Protein 1YCY (pdb70)

InterPro domains:
  IPR010920 LSM domain superfamily [SSF50182] (5-70)
  IPR047575 Sm domain [PS52002] (6-71)

Radius of gyration: 21.73 Å; Cα contacts (8 Å, |Δi|>4): 539; chains: 4; bounding box: 50×47×51 Å

Organism: Pyrococcus furiosus (strain ATCC 43587 / DSM 3638 / JCM 8422 / Vc1) (NCBI:txid186497)

CATH classification: 2.30.30.100

B-factor: mean 59.51, std 7.98, range [40.34, 98.99]

Solvent-accessible surface area: 12766 Å² total

Foldseek 3Di:
DVVVVVLVVQQQAKKDWDFCWIAHQPDDDDFWTKGAFTADPVGTDDRMIDTPVRTDDMHD/DVVVVVLVVQQQAKKDWDFCFIAHFPADDQFWTKGAQTADPVGTDDGMIDGPVRTPDMHD/DCVVVVLVVQQQAWKDWDFCFIAHFPADDQFWTKGAQTADPVGTDDGMIGGCVRTPDMGD/DVVVVVLVVQQQFKKDWDFCWIAHFPDDDPFWTKGAQTADPVGTDDRMIDTPVRTDDMGD

Sequence (240 aa):
SLLEKVLKEWKGHKVAVSVGFTGTLEDFDEEVILLKDVVDVIGNRGKQLIGLEDINWILLSLLEKVLKEWKGHKVAVSVGFTGTLEDFDEEVILLKDVVDVIGNRGKQLIGLEDINWILLSLLEKVLKEWKGHKVAVSVGFTGTLEDFDEEVILLKDVVDVIGNRGKQLIGLEDINWILLSLLEKVLKEWKGHKVAVSVGFTGTLEDFDEEVILLKDVVDVIGNRGKQLIGLEDINWILL

Structure (mmCIF, N/CA/C/O backbone):
data_1YCY
#
_entry.id   1YCY
#
_cell.length_a   82.958
_cell.length_b   82.958
_cell.length_c   189.782
_cell.angle_alpha   90.00
_cell.angle_beta   90.00
_cell.angle_gamma   120.00
#
_symmetry.space_group_name_H-M   'P 62 2 2'
#
loop_
_atom_site.group_PDB
_atom_site.id
_atom_site.type_symbol
_atom_site.label_atom_id
_atom_site.label_alt_id
_atom_site.label_comp_id
_atom_site.label_asym_id
_atom_site.label_entity_id
_atom_site.label_seq_id
_atom_site.pdbx_PDB_ins_code
_atom_site.Cartn_x
_atom_site.Cartn_y
_atom_site.Cartn_z
_atom_site.occupancy
_atom_site.B_iso_or_equiv
_atom_site.auth_seq_id
_atom_site.auth_comp_id
_atom_site.auth_asym_id
_atom_site.auth_atom_id
_atom_site.pdbx_PDB_model_num
ATOM 1 N N . SER A 1 5 ? 56.121 -1.841 126.351 1.00 44.74 5 SER A N 1
ATOM 2 C CA . SER A 1 5 ? 56.008 -0.405 126.733 1.00 44.63 5 SER A CA 1
ATOM 3 C C . SER A 1 5 ? 54.538 -0.010 126.882 1.00 47.61 5 SER A C 1
ATOM 4 O O . SER A 1 5 ? 53.727 -0.159 125.935 1.00 49.69 5 SER A O 1
ATOM 6 N N . LEU A 1 6 ? 54.191 0.507 128.061 1.00 46.09 6 LEU A N 1
ATOM 7 C CA . LEU A 1 6 ? 52.949 1.232 128.187 1.00 45.67 6 LEU A CA 1
ATOM 8 C C . LEU A 1 6 ? 52.739 2.077 126.894 1.00 48.06 6 LEU A C 1
ATOM 9 O O . LEU A 1 6 ? 51.589 2.196 126.402 1.00 50.85 6 LEU A O 1
ATOM 12 N N . LEU A 1 7 ? 53.830 2.624 126.323 1.00 47.07 7 LEU A N 1
ATOM 13 C CA . LEU A 1 7 ? 53.707 3.481 125.112 1.00 47.41 7 LEU A CA 1
ATOM 14 C C . LEU A 1 7 ? 53.264 2.681 123.870 1.00 51.51 7 LEU A C 1
ATOM 15 O O . LEU A 1 7 ? 52.279 3.063 123.214 1.00 52.61 7 LEU A O 1
ATOM 20 N N . GLU A 1 8 ? 53.975 1.589 123.550 1.00 54.72 8 GLU A N 1
ATOM 21 C CA . GLU A 1 8 ? 53.554 0.701 122.443 1.00 57.10 8 GLU A CA 1
ATOM 22 C C . GLU A 1 8 ? 52.094 0.251 122.652 1.00 57.11 8 GLU A C 1
ATOM 23 O O . GLU A 1 8 ? 51.233 0.566 121.833 1.00 57.26 8 GLU A O 1
ATOM 25 N N . LYS A 1 9 ? 51.821 -0.415 123.775 1.00 57.62 9 LYS A N 1
ATOM 26 C CA . LYS A 1 9 ? 50.462 -0.913 124.089 1.00 59.75 9 LYS A CA 1
ATOM 27 C C . LYS A 1 9 ? 49.371 0.124 123.858 1.00 59.96 9 LYS A C 1
ATOM 28 O O . LYS A 1 9 ? 48.422 -0.126 123.133 1.00 64.01 9 LYS A O 1
ATOM 31 N N . VAL A 1 10 ? 49.509 1.291 124.458 1.00 58.81 10 VAL A N 1
ATOM 32 C CA . VAL A 1 10 ? 48.471 2.302 124.354 1.00 57.68 10 VAL A CA 1
ATOM 33 C C . VAL A 1 10 ? 48.391 2.854 122.944 1.00 58.32 10 VAL A C 1
ATOM 34 O O . VAL A 1 10 ? 47.331 3.304 122.506 1.00 59.32 10 VAL A O 1
ATOM 38 N N . LEU A 1 11 ? 49.502 2.853 122.225 1.00 58.87 11 LEU A N 1
ATOM 39 C CA . LEU A 1 11 ? 49.475 3.426 120.883 1.00 59.97 11 LEU A CA 1
ATOM 40 C C . LEU A 1 11 ? 48.790 2.469 119.915 1.00 59.22 11 LEU A C 1
ATOM 41 O O . LEU A 1 11 ? 47.954 2.891 119.100 1.00 57.22 11 LEU A O 1
ATOM 46 N N . LYS A 1 12 ? 49.122 1.185 120.039 1.00 59.29 12 LYS A N 1
ATOM 47 C CA . LYS A 1 12 ? 48.363 0.126 119.394 1.00 59.43 12 LYS A CA 1
ATOM 48 C C . LYS A 1 12 ? 46.874 0.393 119.624 1.00 61.93 12 LYS A C 1
ATOM 49 O O . LYS A 1 12 ? 46.106 0.460 118.677 1.00 65.74 12 LYS A O 1
ATOM 52 N N . GLU A 1 13 ? 46.485 0.605 120.876 1.00 62.77 13 GLU A N 1
ATOM 53 C CA . GLU A 1 13 ? 45.089 0.874 121.224 1.00 64.19 13 GLU A CA 1
ATOM 54 C C . GLU A 1 13 ? 44.488 2.100 120.550 1.00 63.83 13 GLU A C 1
ATOM 55 O O . GLU A 1 13 ? 43.294 2.128 120.296 1.00 63.78 13 GLU A O 1
ATOM 61 N N . TRP A 1 14 ? 45.294 3.132 120.302 1.00 66.50 14 TRP A N 1
ATOM 62 C CA . TRP A 1 14 ? 44.760 4.432 119.816 1.00 67.85 14 TRP A CA 1
ATOM 63 C C . TRP A 1 14 ? 44.815 4.566 118.305 1.00 65.72 14 TRP A C 1
ATOM 64 O O . TRP A 1 14 ? 44.264 5.531 117.755 1.00 63.37 14 TRP A O 1
ATOM 75 N N . LYS A 1 15 ? 45.505 3.626 117.643 1.00 64.49 15 LYS A N 1
ATOM 76 C CA . LYS A 1 15 ? 45.584 3.604 116.176 1.00 63.40 15 LYS A CA 1
ATOM 77 C C . LYS A 1 15 ? 44.180 3.506 115.594 1.00 59.14 15 LYS A C 1
ATOM 78 O O . LYS A 1 15 ? 43.383 2.649 115.982 1.00 57.93 15 LYS A O 1
ATOM 84 N N . GLY A 1 16 ? 43.878 4.410 114.684 1.00 55.63 16 GLY A N 1
ATOM 85 C CA . GLY A 1 16 ? 42.553 4.518 114.143 1.00 54.96 16 GLY A CA 1
ATOM 86 C C . GLY A 1 16 ? 41.895 5.788 114.600 1.00 56.17 16 GLY A C 1
ATOM 87 O O . GLY A 1 16 ? 41.120 6.393 113.850 1.00 56.74 16 GLY A O 1
ATOM 88 N N . HIS A 1 17 ? 42.210 6.217 115.821 1.00 56.56 17 HIS A N 1
ATOM 89 C CA . HIS A 1 17 ? 41.432 7.257 116.468 1.00 55.77 17 HIS A CA 1
ATOM 90 C C . HIS A 1 17 ? 42.062 8.616 116.375 1.00 54.07 17 HIS A C 1
ATOM 91 O O . HIS A 1 17 ? 43.286 8.759 116.285 1.00 53.31 17 HIS A O 1
ATOM 98 N N . LYS A 1 18 ? 41.182 9.614 116.379 1.00 53.56 18 LYS A N 1
ATOM 99 C CA . LYS A 1 18 ? 41.554 11.006 116.490 1.00 54.12 18 LYS A CA 1
ATOM 100 C C . LYS A 1 18 ? 42.382 11.205 117.777 1.00 55.01 18 LYS A C 1
ATOM 101 O O . LYS A 1 18 ? 42.118 10.571 118.810 1.00 56.82 18 LYS A O 1
ATOM 107 N N . VAL A 1 19 ? 43.409 12.048 117.696 1.00 53.65 19 VAL A N 1
ATOM 108 C CA . VAL A 1 19 ? 44.242 12.386 118.844 1.00 50.70 19 VAL A CA 1
ATOM 109 C C . VAL A 1 19 ? 44.738 13.799 118.683 1.00 49.95 19 VAL A C 1
ATOM 110 O O . VAL A 1 19 ? 44.906 14.262 117.556 1.00 49.25 19 VAL A O 1
ATOM 114 N N . ALA A 1 20 ? 44.950 14.488 119.811 1.00 51.15 20 ALA A N 1
ATOM 115 C CA . ALA A 1 20 ? 45.679 15.778 119.826 1.00 48.82 20 ALA A CA 1
ATOM 116 C C . ALA A 1 20 ? 47.133 15.522 120.210 1.00 47.79 20 ALA A C 1
ATOM 117 O O . ALA A 1 20 ? 47.430 14.619 121.003 1.00 42.51 20 ALA A O 1
ATOM 119 N N . VAL A 1 21 ? 48.038 16.292 119.603 1.00 50.36 21 VAL A N 1
ATOM 120 C CA . VAL A 1 21 ? 49.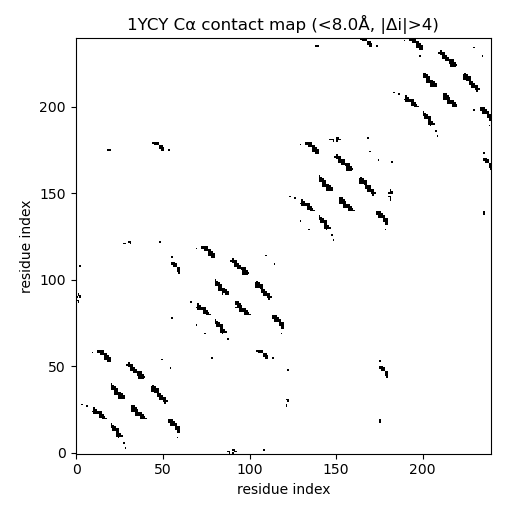464 16.234 119.948 1.00 51.56 21 VAL A CA 1
ATOM 121 C C . VAL A 1 21 ? 49.985 17.639 120.156 1.00 52.34 21 VAL A C 1
ATOM 122 O O . VAL A 1 21 ? 49.710 18.537 119.348 1.00 51.14 21 VAL A O 1
ATOM 126 N N . SER A 1 22 ? 50.729 17.811 121.249 1.00 54.04 22 SER A N 1
ATOM 127 C CA . SER A 1 22 ? 51.504 19.019 121.528 1.00 56.36 22 SER A CA 1
ATOM 128 C C . SER A 1 22 ? 52.985 18.707 121.239 1.00 58.13 22 SER A C 1
ATOM 129 O O . SER A 1 22 ? 53.551 17.762 121.816 1.00 55.36 22 SER A O 1
ATOM 132 N N . VAL A 1 23 ? 53.584 19.487 120.325 1.00 60.39 23 VAL A N 1
ATOM 133 C CA . VAL A 1 23 ? 55.023 19.398 119.972 1.00 61.69 23 VAL A CA 1
ATOM 134 C C . VAL A 1 23 ? 55.697 20.720 120.340 1.00 63.70 23 VAL A C 1
ATOM 135 O O . VAL A 1 23 ? 55.203 21.782 119.950 1.00 66.14 23 VAL A O 1
ATOM 137 N N . GLY A 1 24 ? 56.804 20.680 121.089 1.00 63.82 24 GLY A N 1
ATOM 138 C CA . GLY A 1 24 ? 57.364 21.906 121.665 1.00 62.06 24 GLY A CA 1
ATOM 139 C C . GLY A 1 24 ? 56.455 22.497 122.742 1.00 62.80 24 GLY A C 1
ATOM 140 O O . GLY A 1 24 ? 55.411 23.118 122.456 1.00 62.87 24 GLY A O 1
ATOM 141 N N . PHE A 1 29 ? 47.608 21.316 116.892 1.00 58.83 29 PHE A N 1
ATOM 142 C CA . PHE A 1 29 ? 47.311 20.262 115.879 1.00 62.18 29 PHE A CA 1
ATOM 143 C C . PHE A 1 29 ? 46.657 19.002 116.406 1.00 60.03 29 PHE A C 1
ATOM 144 O O . PHE A 1 29 ? 47.055 18.460 117.431 1.00 60.71 29 PHE A O 1
ATOM 152 N N . THR A 1 30 ? 45.698 18.503 115.637 1.00 60.20 30 THR A N 1
ATOM 153 C CA . THR A 1 30 ? 45.031 17.236 115.926 1.00 59.86 30 THR A CA 1
ATOM 154 C C . THR A 1 30 ? 44.802 16.464 114.624 1.00 56.27 30 THR A C 1
ATOM 155 O O . THR A 1 30 ? 44.712 17.070 113.557 1.00 55.46 30 THR A O 1
ATOM 159 N N . GLY A 1 31 ? 44.715 15.139 114.721 1.00 53.93 31 GLY A N 1
ATOM 160 C CA . GLY A 1 31 ? 44.384 14.274 113.567 1.00 52.18 31 GLY A CA 1
ATOM 161 C C . GLY A 1 31 ? 44.420 12.783 113.896 1.00 50.30 31 GLY A C 1
ATOM 162 O O . GLY A 1 31 ? 44.727 12.393 115.005 1.00 51.11 31 GLY A O 1
ATOM 163 N N . THR A 1 32 ? 44.130 11.940 112.926 1.00 48.90 32 THR A N 1
ATOM 164 C CA . THR A 1 32 ? 43.980 10.513 113.199 1.00 49.00 32 THR A CA 1
ATOM 165 C C . THR A 1 32 ? 45.326 9.817 113.343 1.00 48.42 32 THR A C 1
ATOM 166 O O . THR A 1 32 ? 46.165 9.921 112.461 1.00 47.86 32 THR A O 1
ATOM 170 N N . LEU A 1 33 ? 45.534 9.082 114.430 1.00 48.42 33 LEU A N 1
ATOM 171 C CA . LEU A 1 33 ? 46.781 8.325 114.552 1.00 50.09 33 LEU A CA 1
ATOM 172 C C . LEU A 1 33 ? 46.819 7.198 113.509 1.00 54.19 33 LEU A C 1
ATOM 173 O O . LEU A 1 33 ? 46.436 6.051 113.784 1.00 55.55 33 LEU A O 1
ATOM 178 N N . GLU A 1 34 ? 47.303 7.525 112.316 1.00 58.52 34 GLU A N 1
ATOM 179 C CA . GLU A 1 34 ? 47.465 6.517 111.257 1.00 60.45 34 GLU A CA 1
ATOM 180 C C . GLU A 1 34 ? 48.462 5.421 111.617 1.00 59.99 34 GLU A C 1
ATOM 181 O O . GLU A 1 34 ? 48.131 4.245 111.509 1.00 62.33 34 GLU A O 1
ATOM 187 N N . ASP A 1 35 ? 49.677 5.790 112.018 1.00 60.68 35 ASP A N 1
ATOM 188 C CA . ASP A 1 35 ? 50.649 4.783 112.459 1.00 62.05 35 ASP A CA 1
ATOM 189 C C . ASP A 1 35 ? 51.776 5.370 113.292 1.00 60.98 35 ASP A C 1
ATOM 190 O O . ASP A 1 35 ? 51.848 6.591 113.466 1.00 60.08 35 ASP A O 1
ATOM 195 N N . PHE A 1 36 ? 52.650 4.504 113.804 1.00 59.50 36 PHE A N 1
ATOM 196 C CA . PHE A 1 36 ? 53.712 4.936 114.693 1.00 62.14 36 PHE A CA 1
ATOM 197 C C . PHE A 1 36 ? 54.809 3.887 114.910 1.00 64.73 36 PHE A C 1
ATOM 198 O O . PHE A 1 36 ? 54.632 2.707 114.596 1.00 63.81 36 PHE A O 1
ATOM 206 N N . ASP A 1 37 ? 55.918 4.319 115.515 1.00 67.40 37 ASP A N 1
ATOM 207 C CA . ASP A 1 37 ? 56.946 3.392 116.029 1.00 68.94 37 ASP A CA 1
ATOM 208 C C . ASP A 1 37 ? 57.803 4.032 117.139 1.00 68.96 37 ASP A C 1
ATOM 209 O O . ASP A 1 37 ? 57.390 5.019 117.772 1.00 68.52 37 ASP A O 1
ATOM 214 N N . GLU A 1 38 ? 58.986 3.460 117.376 1.00 68.07 38 GLU A N 1
ATOM 215 C CA . GLU A 1 38 ? 59.864 3.902 118.457 1.00 66.77 38 GLU A CA 1
ATOM 216 C C . GLU A 1 38 ? 60.361 5.340 118.290 1.00 65.47 38 GLU A C 1
ATOM 217 O O . GLU A 1 38 ? 60.589 6.043 119.276 1.00 66.10 38 GLU A O 1
ATOM 219 N N . GLU A 1 39 ? 60.522 5.774 117.045 1.00 63.96 39 GLU A N 1
ATOM 220 C CA . GLU A 1 39 ? 61.053 7.104 116.754 1.00 62.31 39 GLU A CA 1
ATOM 221 C C . GLU A 1 39 ? 59.960 8.127 116.426 1.00 61.48 39 GLU A C 1
ATOM 222 O O . GLU A 1 39 ? 60.048 9.269 116.881 1.00 62.50 39 GLU A O 1
ATOM 224 N N . VAL A 1 40 ? 58.939 7.736 115.645 1.00 59.45 40 VAL A N 1
ATOM 225 C CA . VAL A 1 40 ? 57.951 8.710 115.130 1.00 57.56 40 VAL A CA 1
ATOM 226 C C . VAL A 1 40 ? 56.486 8.286 115.185 1.00 54.48 40 VAL A C 1
ATOM 227 O O . VAL A 1 40 ? 56.169 7.122 115.467 1.00 51.12 40 VAL A O 1
ATOM 231 N N . ILE A 1 41 ? 55.603 9.264 114.917 1.00 51.89 41 ILE A N 1
ATOM 232 C CA . ILE A 1 41 ? 54.193 8.988 114.659 1.00 51.87 41 ILE A CA 1
ATOM 233 C C . ILE A 1 41 ? 53.658 9.676 113.413 1.00 52.65 41 ILE A C 1
ATOM 234 O O . ILE A 1 41 ? 53.981 10.838 113.109 1.00 51.29 41 ILE A O 1
ATOM 239 N N . LEU A 1 42 ? 52.812 8.932 112.708 1.00 52.61 42 LEU A N 1
ATOM 240 C CA . LEU A 1 42 ? 52.248 9.373 111.469 1.00 51.89 42 LEU A CA 1
ATOM 241 C C . LEU A 1 42 ? 50.820 9.735 111.736 1.00 50.78 42 LEU A C 1
ATOM 242 O O . LEU A 1 42 ? 50.058 8.911 112.209 1.00 52.04 42 LEU A O 1
ATOM 247 N N . LEU A 1 43 ? 50.474 10.979 111.455 1.00 50.86 43 LEU A N 1
ATOM 248 C CA . LEU A 1 43 ? 49.098 11.433 111.513 1.00 52.51 43 LEU A CA 1
ATOM 249 C C . LEU A 1 43 ? 48.521 11.567 110.112 1.00 54.32 43 LEU A C 1
ATOM 250 O O . LEU A 1 43 ? 49.229 11.912 109.164 1.00 53.88 43 LEU A O 1
ATOM 255 N N . LYS A 1 44 ? 47.217 11.307 110.020 1.00 56.96 44 LYS A N 1
ATOM 256 C CA . LYS A 1 44 ? 46.440 11.358 108.791 1.00 57.00 44 LYS A CA 1
ATOM 257 C C . LYS A 1 44 ? 45.344 12.403 108.997 1.00 57.58 44 LYS A C 1
ATOM 258 O O . LYS A 1 44 ? 44.820 12.539 110.090 1.00 58.16 44 LYS A O 1
ATOM 262 N N . ASP A 1 45 ? 45.029 13.157 107.951 1.00 60.96 45 ASP A N 1
ATOM 263 C CA . ASP A 1 45 ? 43.915 14.115 107.953 1.00 63.72 45 ASP A CA 1
ATOM 264 C C . ASP A 1 45 ? 44.024 15.074 109.112 1.00 62.89 45 ASP A C 1
ATOM 265 O O . ASP A 1 45 ? 43.310 14.946 110.101 1.00 64.86 45 ASP A O 1
ATOM 270 N N . VAL A 1 46 ? 44.924 16.043 108.969 1.00 62.07 46 VAL A N 1
ATOM 271 C CA . VAL A 1 46 ? 45.325 16.917 110.067 1.00 60.33 46 VAL A CA 1
ATOM 272 C C . VAL A 1 46 ? 44.579 18.263 110.054 1.00 61.31 46 VAL A C 1
ATOM 273 O O . VAL A 1 46 ? 44.506 18.948 109.009 1.00 60.83 46 VAL A O 1
ATOM 277 N N . VAL A 1 47 ? 44.037 18.629 111.227 1.00 61.99 47 VAL A N 1
ATOM 278 C CA . VAL A 1 47 ? 43.232 19.846 111.392 1.00 61.82 47 VAL A CA 1
ATOM 279 C C . VAL A 1 47 ? 43.815 20.800 112.434 1.00 61.74 47 VAL A C 1
ATOM 280 O O . VAL A 1 47 ? 44.554 20.421 113.345 1.00 58.46 47 VAL A O 1
ATOM 282 N N . ASP A 1 48 ? 43.435 22.050 112.276 1.00 63.16 48 ASP A N 1
ATOM 283 C CA . ASP A 1 48 ? 43.884 23.136 113.104 1.00 65.32 48 ASP A CA 1
ATOM 284 C C . ASP A 1 48 ? 42.596 23.897 113.460 1.00 66.11 48 ASP A C 1
ATOM 285 O O . ASP A 1 48 ? 41.577 23.725 112.785 1.00 66.63 48 ASP A O 1
ATOM 290 N N . VAL A 1 49 ? 42.624 24.723 114.507 1.00 67.24 49 VAL A N 1
ATOM 291 C CA . VAL A 1 49 ? 41.426 25.482 114.937 1.00 68.74 49 VAL A CA 1
ATOM 292 C C . VAL A 1 49 ? 40.776 26.277 113.794 1.00 68.91 49 VAL A C 1
ATOM 293 O O . VAL A 1 49 ? 39.602 26.655 113.887 1.00 70.19 49 VAL A O 1
ATOM 295 N N . ILE A 1 50 ? 41.545 26.539 112.734 1.00 67.12 50 ILE A N 1
ATOM 296 C CA . ILE A 1 50 ? 41.058 27.277 111.569 1.00 65.58 50 ILE A CA 1
ATOM 297 C C . ILE A 1 50 ? 40.656 26.348 110.407 1.00 64.04 50 ILE A C 1
ATOM 298 O O . ILE A 1 50 ? 39.799 26.707 109.607 1.00 64.04 50 ILE A O 1
ATOM 303 N N . GLY A 1 51 ? 41.260 25.169 110.305 1.00 62.05 51 GLY A N 1
ATOM 304 C CA . GLY A 1 51 ? 40.813 24.209 109.313 1.00 62.54 51 GLY A CA 1
ATOM 305 C C . GLY A 1 51 ? 41.800 23.109 108.999 1.00 64.33 51 GLY A C 1
ATOM 306 O O . GLY A 1 51 ? 42.604 22.709 109.857 1.00 65.46 51 GLY A O 1
ATOM 307 N N . ASN A 1 52 ? 41.733 22.606 107.764 1.00 65.38 52 ASN A N 1
ATOM 308 C CA . ASN A 1 52 ? 42.682 21.596 107.311 1.00 65.67 52 ASN A CA 1
ATOM 309 C C . ASN A 1 52 ? 44.086 22.131 107.366 1.00 64.89 52 ASN A C 1
ATOM 310 O O . ASN A 1 52 ? 44.330 23.360 107.297 1.00 61.97 52 ASN A O 1
ATOM 315 N N . ARG A 1 53 ? 45.006 21.189 107.485 1.00 64.37 53 ARG A N 1
ATOM 316 C CA . ARG A 1 53 ? 46.410 21.501 107.408 1.00 63.75 53 ARG A CA 1
ATOM 317 C C . ARG A 1 53 ? 47.205 20.543 106.525 1.00 63.59 53 ARG A C 1
ATOM 318 O O . ARG A 1 53 ? 48.156 20.978 105.896 1.00 67.55 53 ARG A O 1
ATOM 326 N N . GLY A 1 54 ? 46.842 19.265 106.448 1.00 61.72 54 GLY A N 1
ATOM 327 C CA . GLY A 1 54 ? 47.588 18.368 105.571 1.00 60.84 54 GLY A CA 1
ATOM 328 C C . GLY A 1 54 ? 47.118 16.937 105.464 1.00 60.30 54 GLY A C 1
ATOM 329 O O . GLY A 1 54 ? 46.655 16.330 106.433 1.00 57.17 54 GLY A O 1
ATOM 330 N N . LYS A 1 55 ? 47.269 16.384 104.268 1.00 61.18 55 LYS A N 1
ATOM 331 C CA . LYS A 1 55 ? 46.980 14.974 104.052 1.00 62.10 55 LYS A CA 1
ATOM 332 C C . LYS A 1 55 ? 47.648 14.126 105.150 1.00 61.85 55 LYS A C 1
ATOM 333 O O . LYS A 1 55 ? 47.042 13.196 105.650 1.00 62.23 55 LYS A O 1
ATOM 336 N N . GLN A 1 56 ? 48.879 14.460 105.536 1.00 62.53 56 GLN A N 1
ATOM 337 C CA . GLN A 1 56 ? 49.602 13.666 106.538 1.00 63.71 56 GLN A CA 1
ATOM 338 C C . GLN A 1 56 ? 50.621 14.488 107.337 1.00 64.88 56 GLN A C 1
ATOM 339 O O . GLN A 1 56 ? 50.831 15.668 107.065 1.00 62.60 56 GLN A O 1
ATOM 353 N N . LEU A 1 58 ? 54.392 13.789 109.899 1.00 60.11 58 LEU A N 1
ATOM 354 C CA . LEU A 1 58 ? 55.341 12.993 110.638 1.00 57.96 58 LEU A CA 1
ATOM 355 C C . LEU A 1 58 ? 55.819 13.784 111.824 1.00 55.81 58 LEU A C 1
ATOM 356 O O . LEU A 1 58 ? 56.002 15.002 111.730 1.00 55.79 58 LEU A O 1
ATOM 361 N N . ILE A 1 59 ? 56.027 13.090 112.938 1.00 53.59 59 ILE A N 1
ATOM 362 C CA . ILE A 1 59 ? 56.442 13.737 114.177 1.00 53.15 59 ILE A CA 1
ATOM 363 C C . ILE A 1 59 ? 57.286 12.808 114.999 1.00 52.92 59 ILE A C 1
ATOM 364 O O . ILE A 1 59 ? 56.945 11.646 115.171 1.00 52.67 59 ILE A O 1
ATOM 369 N N . GLY A 1 60 ? 58.388 13.325 115.517 1.00 54.41 60 GLY A N 1
ATOM 370 C CA . GLY A 1 60 ? 59.327 12.507 116.282 1.00 55.13 60 GLY A CA 1
ATOM 371 C C . GLY A 1 60 ? 58.889 12.467 117.721 1.00 55.80 60 GLY A C 1
ATOM 372 O O . GLY A 1 60 ? 58.423 13.459 118.265 1.00 55.30 60 GLY A O 1
ATOM 373 N N . LEU A 1 61 ? 59.024 11.318 118.346 1.00 57.35 61 LEU A N 1
ATOM 374 C CA . LEU A 1 61 ? 58.597 11.187 119.716 1.00 59.82 61 LEU A CA 1
ATOM 375 C C . LEU A 1 61 ? 59.376 12.125 120.653 1.00 60.56 61 LEU A C 1
ATOM 376 O O . LEU A 1 61 ? 58.783 12.705 121.563 1.00 61.34 61 LEU A O 1
ATOM 381 N N . GLU A 1 62 ? 60.677 12.307 120.382 1.00 61.36 62 GLU A N 1
ATOM 382 C CA . GLU A 1 62 ? 61.562 13.208 121.152 1.00 59.07 62 GLU A CA 1
ATOM 383 C C . GLU A 1 62 ? 60.944 14.556 121.464 1.00 57.95 62 GLU A C 1
ATOM 384 O O . GLU A 1 62 ? 61.043 15.024 122.584 1.00 62.77 62 GLU A O 1
ATOM 386 N N . ASP A 1 63 ? 60.296 15.185 120.498 1.00 56.64 63 ASP A N 1
ATOM 387 C CA . ASP A 1 63 ? 59.821 16.562 120.696 1.00 56.52 63 ASP A CA 1
ATOM 388 C C . ASP A 1 63 ? 58.327 16.662 120.944 1.00 56.22 63 ASP A C 1
ATOM 389 O O . ASP A 1 63 ? 57.719 17.723 120.715 1.00 57.08 63 ASP A O 1
ATOM 391 N N . ILE A 1 64 ? 57.728 15.571 121.410 1.00 56.76 64 ILE A N 1
ATOM 392 C CA . ILE A 1 64 ? 56.312 15.579 121.780 1.00 56.62 64 ILE A CA 1
ATOM 393 C C . ILE A 1 64 ? 56.196 15.709 123.292 1.00 55.33 64 ILE A C 1
ATOM 394 O O . ILE A 1 64 ? 56.867 14.996 124.057 1.00 53.16 64 ILE A O 1
ATOM 399 N N . ASN A 1 65 ? 55.329 16.626 123.701 1.00 55.64 65 ASN A N 1
ATOM 400 C CA . ASN A 1 65 ? 55.006 16.856 125.102 1.00 56.21 65 ASN A CA 1
ATOM 401 C C . ASN A 1 65 ? 54.035 15.813 125.612 1.00 55.91 65 ASN A C 1
ATOM 402 O O . ASN A 1 65 ? 54.345 15.041 126.532 1.00 55.27 65 ASN A O 1
ATOM 407 N N . TRP A 1 66 ? 52.867 15.780 124.982 1.00 54.67 66 TRP A N 1
ATOM 408 C CA . TRP A 1 66 ? 51.858 14.795 125.302 1.00 52.27 66 TRP A CA 1
ATOM 409 C C . TRP A 1 66 ? 50.995 14.503 124.120 1.00 54.27 66 TRP A C 1
ATOM 410 O O . TRP A 1 66 ? 50.750 15.385 123.282 1.00 52.97 66 TRP A O 1
ATOM 421 N N . ILE A 1 67 ? 50.511 13.262 124.073 1.00 57.58 67 ILE A N 1
ATOM 422 C CA . ILE A 1 67 ? 49.526 12.859 123.090 1.00 58.73 67 ILE A CA 1
ATOM 423 C C . ILE A 1 67 ? 48.273 12.530 123.830 1.00 61.78 67 ILE A C 1
ATOM 424 O O . ILE A 1 67 ? 48.312 11.864 124.850 1.00 62.53 67 ILE A O 1
ATOM 437 N N . LEU A 1 69 ? 44.029 11.387 123.530 1.00 65.92 69 LEU A N 1
ATOM 438 C CA . LEU A 1 69 ? 42.975 10.734 122.755 1.00 62.40 69 LEU A CA 1
ATOM 439 C C . LEU A 1 69 ? 41.657 11.377 123.036 1.00 59.80 69 LEU A C 1
ATOM 440 O O . LEU A 1 69 ? 41.283 11.543 124.175 1.00 61.95 69 LEU A O 1
ATOM 445 N N . LEU A 1 70 ? 40.939 11.712 121.989 1.00 58.57 70 LEU A N 1
ATOM 446 C CA . LEU A 1 70 ? 39.688 12.414 122.125 1.00 58.71 70 LEU A CA 1
ATOM 447 C C . LEU A 1 70 ? 38.507 11.439 121.934 1.00 59.97 70 LEU A C 1
ATOM 448 O O . LEU A 1 70 ? 37.567 11.699 121.173 1.00 59.75 70 LEU A O 1
ATOM 453 N N . SER B 1 5 ? 62.346 1.749 143.554 1.00 44.51 5 SER B N 1
ATOM 454 C CA . SER B 1 5 ? 62.193 3.210 143.295 1.00 44.85 5 SER B CA 1
ATOM 455 C C . SER B 1 5 ? 61.067 3.702 144.187 1.00 47.72 5 SER B C 1
ATOM 456 O O . SER B 1 5 ? 59.972 3.089 144.216 1.00 50.63 5 SER B O 1
ATOM 458 N N . LEU B 1 6 ? 61.333 4.788 144.924 1.00 46.69 6 LEU B N 1
ATOM 459 C CA . LEU B 1 6 ? 60.263 5.524 145.620 1.00 46.18 6 LEU B CA 1
ATOM 460 C C . LEU B 1 6 ? 59.203 5.900 144.570 1.00 47.26 6 LEU B C 1
ATOM 461 O O . LEU B 1 6 ? 57.983 5.787 144.810 1.00 51.09 6 LEU B O 1
ATOM 464 N N . LEU B 1 7 ? 59.685 6.294 143.391 1.00 46.57 7 LEU B N 1
ATOM 465 C CA . LEU B 1 7 ? 58.822 6.618 142.246 1.00 46.58 7 LEU B CA 1
ATOM 466 C C . LEU B 1 7 ? 57.843 5.511 141.891 1.00 50.45 7 LEU B C 1
ATOM 467 O O . LEU B 1 7 ? 56.644 5.774 141.737 1.00 50.39 7 LEU B O 1
ATOM 472 N N . GLU B 1 8 ? 58.359 4.289 141.712 1.00 54.39 8 GLU B N 1
ATOM 473 C CA . GLU B 1 8 ? 57.483 3.136 141.426 1.00 56.91 8 GLU B CA 1
ATOM 474 C C . GLU B 1 8 ? 56.459 2.973 142.573 1.00 58.87 8 GLU B C 1
ATOM 475 O O . GLU B 1 8 ? 55.226 3.051 142.340 1.00 57.47 8 GLU B O 1
ATOM 477 N N . LYS B 1 9 ? 56.991 2.814 143.799 1.00 59.47 9 LYS B N 1
ATOM 478 C CA . LYS B 1 9 ? 56.186 2.634 145.030 1.00 59.78 9 LYS B CA 1
ATOM 479 C C . LYS B 1 9 ? 55.038 3.629 145.125 1.00 60.33 9 LYS B C 1
ATOM 480 O O . LYS B 1 9 ? 53.885 3.250 145.363 1.00 62.98 9 LYS B O 1
ATOM 483 N N . VAL B 1 10 ? 55.352 4.902 144.929 1.00 58.67 10 VAL B N 1
ATOM 484 C CA . VAL B 1 10 ? 54.376 5.958 145.151 1.00 57.57 10 VAL B CA 1
ATOM 485 C C . VAL B 1 10 ? 53.320 5.961 144.051 1.00 58.12 10 VAL B C 1
ATOM 486 O O . VAL B 1 10 ? 52.125 6.101 144.306 1.00 58.03 10 VAL B O 1
ATOM 490 N N . LEU B 1 11 ? 53.769 5.810 142.817 1.00 58.89 11 LEU B N 1
ATOM 491 C CA . LEU B 1 11 ? 52.862 5.845 141.688 1.00 59.56 11 LEU B CA 1
ATOM 492 C C . LEU B 1 11 ? 51.881 4.680 141.772 1.00 59.81 11 LEU B C 1
ATOM 493 O O . LEU B 1 11 ? 50.682 4.858 141.526 1.00 58.03 11 LEU B O 1
ATOM 498 N N . LYS B 1 12 ? 52.379 3.501 142.161 1.00 60.33 12 LYS B N 1
ATOM 499 C CA . LYS B 1 12 ? 51.492 2.370 142.491 1.00 60.17 12 LYS B CA 1
ATOM 500 C C . LYS B 1 12 ? 50.366 2.842 143.420 1.00 61.51 12 LYS B C 1
ATOM 501 O O . LYS B 1 12 ? 49.196 2.654 143.117 1.00 63.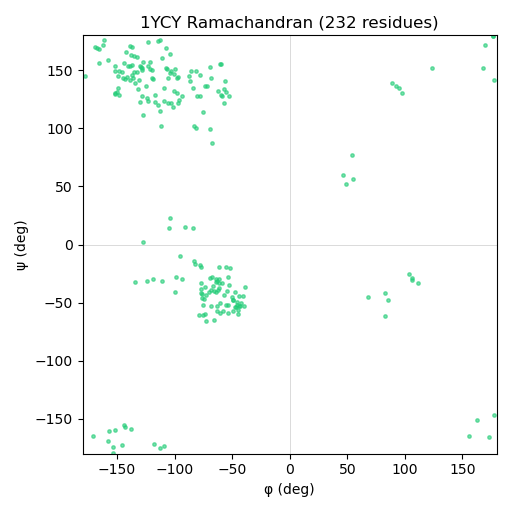81 12 LYS B O 1
ATOM 504 N N . GLU B 1 13 ? 50.730 3.478 144.533 1.00 62.53 13 GLU B N 1
ATOM 505 C CA . GLU B 1 13 ? 49.744 3.923 145.526 1.00 64.28 13 GLU B CA 1
ATOM 506 C C . GLU B 1 13 ? 48.809 4.959 144.960 1.00 63.62 13 GLU B C 1
ATOM 507 O O . GLU B 1 13 ? 47.656 5.053 145.377 1.00 63.04 13 GLU B O 1
ATOM 513 N N . TRP B 1 14 ? 49.325 5.764 144.038 1.00 65.49 14 TRP B N 1
ATOM 514 C CA . TRP B 1 14 ? 48.555 6.868 143.450 1.00 67.68 14 TRP B CA 1
ATOM 515 C C . TRP B 1 14 ? 47.632 6.409 142.320 1.00 66.18 14 TRP B C 1
ATOM 516 O O . TRP B 1 14 ? 46.706 7.151 141.909 1.00 63.37 14 TRP B O 1
ATOM 527 N N . LYS B 1 15 ? 47.905 5.202 141.806 1.00 64.63 15 LYS B N 1
ATOM 528 C CA . LYS B 1 15 ? 47.147 4.640 140.693 1.00 62.69 15 LYS B CA 1
ATOM 529 C C . LYS B 1 15 ? 45.677 4.571 141.065 1.00 58.16 15 LYS B C 1
ATOM 530 O O . LYS B 1 15 ? 45.319 3.969 142.069 1.00 56.01 15 LYS B O 1
ATOM 536 N N . GLY B 1 16 ? 44.847 5.236 140.271 1.00 55.13 16 GLY B N 1
ATOM 537 C CA . GLY B 1 16 ? 43.421 5.327 140.530 1.00 54.81 16 GLY B CA 1
ATOM 538 C C . GLY B 1 16 ? 42.985 6.686 141.036 1.00 54.89 16 GLY B C 1
ATOM 539 O O . GLY B 1 16 ? 41.850 7.121 140.794 1.00 52.41 16 GLY B O 1
ATOM 540 N N . HIS B 1 17 ? 43.883 7.365 141.746 1.00 56.47 17 HIS B N 1
ATOM 541 C CA . HIS B 1 17 ? 43.546 8.644 142.356 1.00 55.85 17 HIS B CA 1
ATOM 542 C C . HIS B 1 17 ? 43.753 9.769 141.383 1.00 53.58 17 HIS B C 1
ATOM 543 O O . HIS B 1 17 ? 44.593 9.684 140.496 1.00 54.19 17 HIS B O 1
ATOM 550 N N . LYS B 1 18 ? 42.951 10.811 141.542 1.00 52.93 18 LYS B N 1
ATOM 551 C CA . LYS B 1 18 ? 43.101 12.038 140.785 1.00 54.01 18 LYS B CA 1
ATOM 552 C C . LYS B 1 18 ? 44.465 12.679 141.100 1.00 53.43 18 LYS B C 1
ATOM 553 O O . LYS B 1 18 ? 44.861 12.774 142.268 1.00 53.15 18 LYS B O 1
ATOM 559 N N . VAL B 1 19 ? 45.179 13.069 140.042 1.00 51.72 19 VAL B N 1
ATOM 560 C CA . VAL B 1 19 ? 46.496 13.665 140.144 1.00 50.03 19 VAL B CA 1
ATOM 561 C C . VAL B 1 19 ? 46.581 14.863 139.215 1.00 50.38 19 VAL B C 1
ATOM 562 O O . VAL B 1 19 ? 45.918 14.878 138.179 1.00 50.21 19 VAL B O 1
ATOM 566 N N . ALA B 1 20 ? 47.381 15.868 139.604 1.00 51.03 20 ALA B N 1
ATOM 567 C CA . ALA B 1 20 ? 47.790 16.963 138.698 1.00 48.73 20 ALA B CA 1
ATOM 568 C C . ALA B 1 20 ? 49.261 16.793 138.283 1.00 47.52 20 ALA B C 1
ATOM 569 O O . ALA B 1 20 ? 50.065 16.177 138.997 1.00 43.07 20 ALA B O 1
ATOM 571 N N . VAL B 1 21 ? 49.586 17.290 137.091 1.00 50.26 21 VAL B N 1
ATOM 572 C CA . VAL B 1 21 ? 50.924 17.105 136.520 1.00 51.87 21 VAL B CA 1
ATOM 573 C C . VAL B 1 21 ? 51.429 18.389 135.905 1.00 52.10 21 VAL B C 1
ATOM 574 O O . VAL B 1 21 ? 50.654 19.136 135.312 1.00 51.06 21 VAL B O 1
ATOM 578 N N . SER B 1 22 ? 52.733 18.623 136.038 1.00 53.23 22 SER B N 1
ATOM 579 C CA . SER B 1 22 ? 53.405 19.719 135.350 1.00 55.79 22 SER B CA 1
ATOM 580 C C . SER B 1 22 ? 54.421 19.201 134.317 1.00 56.66 22 SER B C 1
ATOM 581 O O . SER B 1 22 ? 55.358 18.442 134.656 1.00 52.85 22 SER B O 1
ATOM 584 N N . VAL B 1 23 ? 54.178 19.597 133.056 1.00 59.35 23 VAL B N 1
ATOM 585 C CA . VAL B 1 23 ? 55.118 19.432 131.917 1.00 61.46 23 VAL B CA 1
ATOM 586 C C . VAL B 1 23 ? 55.288 20.810 131.221 1.00 63.64 23 VAL B C 1
ATOM 587 O O . VAL B 1 23 ? 54.297 21.483 130.899 1.00 65.73 23 VAL B O 1
ATOM 589 N N . GLY B 1 24 ? 56.530 21.254 131.031 1.00 64.11 24 GLY B N 1
ATOM 590 C CA . GLY B 1 24 ? 56.785 22.632 130.568 1.00 63.73 24 GLY B CA 1
ATOM 591 C C . GLY B 1 24 ? 56.768 23.648 131.705 1.00 63.02 24 GLY B C 1
ATOM 592 O O . GLY B 1 24 ? 55.719 23.989 132.247 1.00 62.01 24 GLY B O 1
ATOM 593 N N . PHE B 1 29 ? 46.465 20.915 133.535 1.00 59.30 29 PHE B N 1
ATOM 594 C CA . PHE B 1 29 ? 45.910 19.574 133.264 1.00 62.03 29 PHE B CA 1
ATOM 595 C C . PHE B 1 29 ? 45.910 18.645 134.476 1.00 60.00 29 PHE B C 1
ATOM 596 O O . PHE B 1 29 ? 46.911 18.498 135.173 1.00 58.74 29 PHE B O 1
ATOM 604 N N . THR B 1 30 ? 44.781 17.975 134.674 1.00 60.19 30 THR B N 1
ATOM 605 C CA . THR B 1 30 ? 44.623 17.023 135.773 1.00 59.92 30 THR B CA 1
ATOM 606 C C . THR B 1 30 ? 43.721 15.831 135.351 1.00 56.55 30 THR B C 1
ATOM 607 O O . THR B 1 30 ? 42.823 15.993 134.524 1.00 56.78 30 THR B O 1
ATOM 611 N N . GLY B 1 31 ? 43.977 14.649 135.901 1.00 52.51 31 GLY B N 1
ATOM 612 C CA . GLY B 1 31 ? 43.096 13.499 135.688 1.00 51.95 31 GLY B CA 1
ATOM 613 C C . GLY B 1 31 ? 43.449 12.325 136.586 1.00 49.76 31 GLY B C 1
ATOM 614 O O . GLY B 1 31 ? 44.179 12.489 137.529 1.00 49.52 31 GLY B O 1
ATOM 615 N N . THR B 1 32 ? 42.945 11.137 136.276 1.00 48.41 32 THR B N 1
ATOM 616 C CA . THR B 1 32 ? 43.165 9.973 137.125 1.00 47.79 32 THR B CA 1
ATOM 617 C C . THR B 1 32 ? 44.363 9.200 136.657 1.00 47.05 32 THR B C 1
ATOM 618 O O . THR B 1 32 ? 44.436 8.849 135.502 1.00 46.94 32 THR B O 1
ATOM 622 N N . LEU B 1 33 ? 45.301 8.905 137.546 1.00 47.71 33 LEU B N 1
ATOM 623 C CA . LEU B 1 33 ? 46.475 8.163 137.124 1.00 49.37 33 LEU B CA 1
ATOM 624 C C . LEU B 1 33 ? 46.000 6.779 136.812 1.00 54.16 33 LEU B C 1
ATOM 625 O O . LEU B 1 33 ? 45.792 5.946 137.702 1.00 56.87 33 LEU B O 1
ATOM 630 N N . GLU B 1 34 ? 45.810 6.519 135.542 1.00 58.25 34 GLU B N 1
ATOM 631 C CA . GLU B 1 34 ? 45.327 5.214 135.156 1.00 61.10 34 GLU B CA 1
ATOM 632 C C . GLU B 1 34 ? 46.457 4.208 135.275 1.00 60.43 34 GLU B C 1
ATOM 633 O O . GLU B 1 34 ? 46.303 3.181 135.931 1.00 61.71 34 GLU B O 1
ATOM 639 N N . ASP B 1 35 ? 47.598 4.518 134.669 1.00 60.58 35 ASP B N 1
ATOM 640 C CA . ASP B 1 35 ? 48.692 3.564 134.598 1.00 62.03 35 ASP B CA 1
ATOM 641 C C . ASP B 1 35 ? 49.982 4.280 134.262 1.00 60.44 35 ASP B C 1
ATOM 642 O O . ASP B 1 35 ? 49.958 5.473 133.951 1.00 59.49 35 ASP B O 1
ATOM 647 N N . PHE B 1 36 ? 51.098 3.553 134.331 1.00 59.19 36 PHE B N 1
ATOM 648 C CA . PHE B 1 36 ? 52.410 4.127 134.140 1.00 61.70 36 PHE B CA 1
ATOM 649 C C . PHE B 1 36 ? 53.498 3.077 133.956 1.00 63.95 36 PHE B C 1
ATOM 650 O O . PHE B 1 36 ? 53.290 1.904 134.199 1.00 64.12 36 PHE B O 1
ATOM 658 N N . ASP B 1 37 ? 54.675 3.529 133.547 1.00 66.76 37 ASP B N 1
ATOM 659 C CA . ASP B 1 37 ? 55.889 2.718 133.590 1.00 68.35 37 ASP B CA 1
ATOM 660 C C . ASP B 1 37 ? 57.093 3.679 133.594 1.00 68.61 37 ASP B C 1
ATOM 661 O O . ASP B 1 37 ? 56.900 4.890 133.760 1.00 68.65 37 ASP B O 1
ATOM 666 N N . GLU B 1 38 ? 58.314 3.159 133.413 1.00 67.80 38 GLU B N 1
ATOM 667 C CA . GLU B 1 38 ? 59.526 4.013 133.336 1.00 66.05 38 GLU B CA 1
ATOM 668 C C . GLU B 1 38 ? 59.400 5.214 132.348 1.00 65.91 38 GLU B C 1
ATOM 669 O O . GLU B 1 38 ? 59.545 6.368 132.759 1.00 66.74 38 GLU B O 1
ATOM 671 N N . GLU B 1 39 ? 59.104 4.956 131.073 1.00 63.74 39 GLU B N 1
ATOM 672 C CA . GLU B 1 39 ? 59.131 6.023 130.050 1.00 62.03 39 GLU B CA 1
ATOM 673 C C . GLU B 1 39 ? 57.950 7.021 130.115 1.00 61.29 39 GLU B C 1
ATOM 674 O O . GLU B 1 39 ? 58.144 8.217 129.875 1.00 61.10 39 GLU B O 1
ATOM 676 N N . VAL B 1 40 ? 56.748 6.535 130.451 1.00 60.03 40 VAL B N 1
ATOM 677 C CA . VAL B 1 40 ? 55.518 7.351 130.381 1.00 57.04 40 VAL B CA 1
ATOM 678 C C . VAL B 1 40 ? 54.527 7.098 131.497 1.00 53.50 40 VAL B C 1
ATOM 679 O O . VAL B 1 40 ? 54.628 6.113 132.219 1.00 51.05 40 VAL B O 1
ATOM 683 N N . ILE B 1 41 ? 53.567 8.009 131.617 1.00 50.12 41 ILE B N 1
ATOM 684 C CA . ILE B 1 41 ? 52.394 7.788 132.419 1.00 50.59 41 ILE B CA 1
ATOM 685 C C . ILE B 1 41 ? 51.134 8.054 131.572 1.00 51.27 41 ILE B C 1
ATOM 686 O O . ILE B 1 41 ? 51.164 8.814 130.586 1.00 47.45 41 ILE B O 1
ATOM 691 N N . LEU B 1 42 ? 50.025 7.441 132.004 1.00 51.78 42 LEU B N 1
ATOM 692 C CA . LEU B 1 42 ? 48.749 7.524 131.312 1.00 51.46 42 LEU B CA 1
ATOM 693 C C . LEU B 1 42 ? 47.688 8.067 132.228 1.00 50.15 42 LEU B C 1
ATOM 694 O O . LEU B 1 42 ? 47.454 7.510 133.280 1.00 52.30 42 LEU B O 1
ATOM 699 N N . LEU B 1 43 ? 47.042 9.149 131.812 1.00 50.58 43 LEU B N 1
ATOM 700 C CA . LEU B 1 43 ? 45.941 9.753 132.558 1.00 51.84 43 LEU B CA 1
ATOM 701 C C . LEU B 1 43 ? 44.612 9.421 131.932 1.00 53.08 43 LEU B C 1
ATOM 702 O O . LEU B 1 43 ? 44.519 9.271 130.735 1.00 53.52 43 LEU B O 1
ATOM 707 N N . LYS B 1 44 ? 43.583 9.336 132.765 1.00 56.40 44 LYS B N 1
ATOM 708 C CA . LYS B 1 44 ? 42.214 9.066 132.340 1.00 57.08 44 LYS B CA 1
ATOM 709 C C . LYS B 1 44 ? 41.369 10.227 132.798 1.00 57.46 44 LYS B C 1
ATOM 710 O O . LYS B 1 44 ? 41.672 10.852 133.807 1.00 57.60 44 LYS B O 1
ATOM 714 N N . ASP B 1 45 ? 40.301 10.506 132.064 1.00 60.69 45 ASP B N 1
ATOM 715 C CA . ASP B 1 45 ? 39.396 11.632 132.364 1.00 63.87 45 ASP B CA 1
ATOM 716 C C . ASP B 1 45 ? 40.217 12.884 132.644 1.00 63.73 45 ASP B C 1
ATOM 717 O O . ASP B 1 45 ? 40.154 13.442 133.744 1.00 66.06 45 ASP B O 1
ATOM 722 N N . VAL B 1 46 ? 41.015 13.304 131.660 1.00 62.33 46 VAL B N 1
ATOM 723 C CA . VAL B 1 46 ? 41.815 14.514 131.789 1.00 59.69 46 VAL B CA 1
ATOM 724 C C . VAL B 1 46 ? 40.939 15.746 131.636 1.00 60.22 46 VAL B C 1
ATOM 725 O O . VAL B 1 46 ? 40.395 15.980 130.562 1.00 60.53 46 VAL B O 1
ATOM 729 N N . VAL B 1 47 ? 40.807 16.526 132.710 1.00 60.95 47 VAL B N 1
ATOM 730 C CA . VAL B 1 47 ? 40.166 17.846 132.633 1.00 61.95 47 VAL B CA 1
ATOM 731 C C . VAL B 1 47 ? 41.170 18.987 132.849 1.00 61.75 47 VAL B C 1
ATOM 732 O O . VAL B 1 47 ? 42.276 18.797 133.366 1.00 57.87 47 VAL B O 1
ATOM 734 N N . ASP B 1 48 ? 40.742 20.160 132.399 1.00 63.46 48 ASP B N 1
ATOM 735 C CA . ASP B 1 48 ? 41.387 21.441 132.644 1.00 65.41 48 ASP B CA 1
ATOM 736 C C . ASP B 1 48 ? 40.419 22.211 133.529 1.00 66.68 48 ASP B C 1
ATOM 737 O O . ASP B 1 48 ? 39.398 21.661 133.937 1.00 68.00 48 ASP B O 1
ATOM 739 N N . VAL B 1 49 ? 40.726 23.474 133.816 1.00 68.46 49 VAL B N 1
ATOM 740 C CA . VAL B 1 49 ? 39.812 24.362 134.584 1.00 69.52 49 VAL B CA 1
ATOM 741 C C . VAL B 1 49 ? 38.501 24.593 133.863 1.00 68.59 49 VAL B C 1
ATOM 742 O O . VAL B 1 49 ? 37.459 24.657 134.503 1.00 70.07 49 VAL B O 1
ATOM 746 N N . ILE B 1 50 ? 38.569 24.755 132.536 1.00 68.25 50 ILE B N 1
ATOM 747 C CA . ILE B 1 50 ? 37.399 25.126 131.719 1.00 66.10 50 ILE B CA 1
ATOM 748 C C . ILE B 1 50 ? 36.500 23.914 131.508 1.00 64.49 50 ILE B C 1
ATOM 749 O O . ILE B 1 50 ? 35.273 24.039 131.534 1.00 65.18 50 ILE B O 1
ATOM 754 N N . GLY B 1 51 ? 37.096 22.744 131.316 1.00 61.91 51 GLY B N 1
ATOM 755 C CA . GLY B 1 51 ? 36.301 21.550 131.207 1.00 62.27 51 GLY B CA 1
ATOM 756 C C . GLY B 1 51 ? 37.087 20.302 130.934 1.00 63.33 51 GLY B C 1
ATOM 757 O O . GLY B 1 51 ? 38.218 20.133 131.402 1.00 62.87 51 GLY B O 1
ATOM 758 N N . ASN B 1 52 ? 36.470 19.411 130.179 1.00 64.49 52 ASN B N 1
ATOM 759 C CA . ASN B 1 52 ? 37.114 18.162 129.827 1.00 65.55 52 ASN B CA 1
ATOM 760 C C . ASN B 1 52 ? 38.032 18.461 128.671 1.00 64.92 52 ASN B C 1
ATOM 761 O O . ASN B 1 52 ? 37.758 19.385 127.876 1.00 63.55 52 ASN B O 1
ATOM 766 N N . ARG B 1 53 ? 39.128 17.712 128.592 1.00 63.47 53 ARG B N 1
ATOM 767 C CA . ARG B 1 53 ? 40.053 17.861 127.497 1.00 62.91 53 ARG B CA 1
ATOM 768 C C . ARG B 1 53 ? 40.204 16.609 126.688 1.00 63.02 53 ARG B C 1
ATOM 769 O O . ARG B 1 53 ? 40.445 16.704 125.499 1.00 68.02 53 ARG B O 1
ATOM 777 N N . GLY B 1 54 ? 40.051 15.431 127.268 1.00 61.04 54 GLY B N 1
ATOM 778 C CA . GLY B 1 54 ? 40.088 14.248 126.419 1.00 60.67 54 GLY B CA 1
ATOM 779 C C . GLY B 1 54 ? 40.205 12.933 127.122 1.00 59.79 54 GLY B C 1
ATOM 780 O O . GLY B 1 54 ? 40.780 12.840 128.191 1.00 57.10 54 GLY B O 1
ATOM 781 N N . LYS B 1 55 ? 39.675 11.905 126.470 1.00 61.04 55 LYS B N 1
ATOM 782 C CA . LYS B 1 55 ? 39.455 10.620 127.100 1.00 61.29 55 LYS B CA 1
ATOM 783 C C . LYS B 1 55 ? 40.698 10.126 127.823 1.00 61.12 55 LYS B C 1
ATOM 784 O O . LYS B 1 55 ? 40.604 9.695 128.955 1.00 63.00 55 LYS B O 1
ATOM 786 N N . GLN B 1 56 ? 41.863 10.215 127.195 1.00 62.04 56 GLN B N 1
ATOM 787 C CA . GLN B 1 56 ? 43.107 9.803 127.852 1.00 62.69 56 GLN B CA 1
ATOM 788 C C . GLN B 1 56 ? 44.263 10.691 127.454 1.00 64.09 56 GLN B C 1
ATOM 789 O O . GLN B 1 56 ? 44.111 11.544 126.593 1.00 63.19 56 GLN B O 1
ATOM 803 N N . LEU B 1 58 ? 48.744 10.319 127.228 1.00 59.17 58 LEU B N 1
ATOM 804 C CA . LEU B 1 58 ? 50.084 9.846 127.515 1.00 57.00 58 LEU B CA 1
ATOM 805 C C . LEU B 1 58 ? 50.995 11.017 127.808 1.00 56.06 58 LEU B C 1
ATOM 806 O O . LEU B 1 58 ? 50.796 12.106 127.276 1.00 56.75 58 LEU B O 1
ATOM 811 N N . ILE B 1 59 ? 52.003 10.795 128.648 1.00 54.61 59 ILE B N 1
ATOM 812 C CA . ILE B 1 59 ? 52.973 11.837 128.993 1.00 52.43 59 ILE B CA 1
ATOM 813 C C . ILE B 1 59 ? 54.293 11.206 129.339 1.00 52.08 59 ILE B C 1
ATOM 814 O O . ILE B 1 59 ? 54.342 10.310 130.163 1.00 52.73 59 ILE B O 1
ATOM 819 N N . GLY B 1 60 ? 55.365 11.690 128.722 1.00 53.91 60 GLY B N 1
ATOM 820 C CA . GLY B 1 60 ? 56.711 11.163 128.946 1.00 54.20 60 GLY B CA 1
ATOM 821 C C . GLY B 1 60 ? 57.225 11.702 130.250 1.00 55.16 60 GLY B C 1
ATOM 822 O O . GLY B 1 60 ? 56.903 12.817 130.635 1.00 53.74 60 GLY B O 1
ATOM 823 N N . LEU B 1 61 ? 58.003 10.901 130.950 1.00 57.67 61 LEU B N 1
ATOM 824 C CA . LEU B 1 61 ? 58.478 11.298 132.265 1.00 60.39 61 LEU B CA 1
ATOM 825 C C . LEU B 1 61 ? 59.620 12.301 132.165 1.00 60.82 61 LEU B C 1
ATOM 826 O O . LEU B 1 61 ? 59.738 13.199 133.018 1.00 63.28 61 LEU B O 1
ATOM 831 N N . G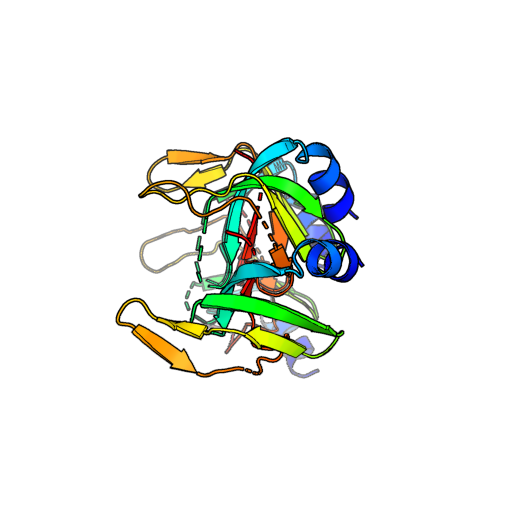LU B 1 62 ? 60.440 12.158 131.120 1.00 60.37 62 GLU B N 1
ATOM 832 C CA . GLU B 1 62 ? 61.567 13.056 130.865 1.00 58.66 62 GLU B CA 1
ATOM 833 C C . GLU B 1 62 ? 61.159 14.529 130.834 1.00 58.78 62 GLU B C 1
ATOM 834 O O . GLU B 1 62 ? 61.973 15.384 131.156 1.00 62.89 62 GLU B O 1
ATOM 836 N N . ASP B 1 63 ? 59.906 14.817 130.464 1.00 57.23 63 ASP B N 1
ATOM 837 C CA . ASP B 1 63 ? 59.384 16.187 130.408 1.00 56.13 63 ASP B CA 1
ATOM 838 C C . ASP B 1 63 ? 58.442 16.520 131.564 1.00 56.82 63 ASP B C 1
ATOM 839 O O . ASP B 1 63 ? 57.701 17.524 131.507 1.00 56.85 63 ASP B O 1
ATOM 841 N N . ILE B 1 64 ? 58.436 15.693 132.609 1.00 56.93 64 ILE B N 1
ATOM 842 C CA . ILE B 1 64 ? 57.570 15.971 133.755 1.00 57.06 64 ILE B CA 1
ATOM 843 C C . ILE B 1 64 ? 58.363 16.708 134.829 1.00 56.38 64 ILE B C 1
ATOM 844 O O . ILE B 1 64 ? 59.409 16.226 135.291 1.00 55.65 64 ILE B O 1
ATOM 849 N N . ASN B 1 65 ? 57.856 17.874 135.215 1.00 55.52 65 ASN B N 1
ATOM 850 C CA . ASN B 1 65 ? 58.430 18.647 136.308 1.00 56.26 65 ASN B CA 1
ATOM 851 C C . ASN B 1 65 ? 58.104 17.974 137.617 1.00 55.47 65 ASN B C 1
ATOM 852 O O . ASN B 1 65 ? 58.985 17.474 138.321 1.00 54.69 65 ASN B O 1
ATOM 857 N N . TRP B 1 66 ? 56.816 17.952 137.922 1.00 53.98 66 TRP B N 1
ATOM 858 C CA . TRP B 1 66 ? 56.344 17.346 139.128 1.00 51.86 66 TRP B CA 1
ATOM 859 C C . TRP B 1 66 ? 54.959 16.770 138.939 1.00 53.38 66 TRP B C 1
ATOM 860 O O . TRP B 1 66 ? 54.132 17.329 138.218 1.00 52.47 66 TRP B O 1
ATOM 871 N N . ILE B 1 67 ? 54.714 15.652 139.611 1.00 56.76 67 ILE B N 1
ATOM 872 C CA . ILE B 1 67 ? 53.376 15.091 139.709 1.00 58.88 67 ILE B CA 1
ATOM 873 C C . ILE B 1 67 ? 52.895 15.269 141.119 1.00 61.66 67 ILE B C 1
ATOM 874 O O . ILE B 1 67 ? 53.670 15.220 142.067 1.00 62.33 67 ILE B O 1
ATOM 887 N N . LEU B 1 69 ? 49.612 14.222 143.759 1.00 65.78 69 LEU B N 1
ATOM 888 C CA . LEU B 1 69 ? 48.353 13.612 144.189 1.00 62.72 69 LEU B CA 1
ATOM 889 C C . LEU B 1 69 ? 47.464 14.636 144.858 1.00 59.99 69 LEU B C 1
ATOM 890 O O . LEU B 1 69 ? 47.866 15.238 145.826 1.00 62.69 69 LEU B O 1
ATOM 895 N N . LEU B 1 70 ? 46.252 14.826 144.357 1.00 58.61 70 LEU B N 1
ATOM 896 C CA . LEU B 1 70 ? 45.336 15.800 144.951 1.00 58.72 70 LEU B CA 1
ATOM 897 C C . LEU B 1 70 ? 44.624 15.223 146.166 1.00 59.20 70 LEU B C 1
ATOM 898 O O . LEU B 1 70 ? 43.541 14.648 146.039 1.00 60.52 70 LEU B O 1
ATOM 903 N N . SER C 1 5 ? 61.812 1.243 108.861 1.00 44.51 5 SER C N 1
ATOM 904 C CA . SER C 1 5 ? 61.674 2.592 109.528 1.00 45.13 5 SER C CA 1
ATOM 905 C C . SER C 1 5 ? 60.444 3.284 109.001 1.00 47.39 5 SER C C 1
ATOM 906 O O . SER C 1 5 ? 60.446 3.743 107.848 1.00 51.19 5 SER C O 1
ATOM 908 N N . LEU C 1 6 ? 59.405 3.376 109.840 1.00 46.94 6 LEU C N 1
ATOM 909 C CA . LEU C 1 6 ? 58.220 4.172 109.506 1.00 45.85 6 LEU C CA 1
ATOM 910 C C . LEU C 1 6 ? 58.714 5.449 108.846 1.00 46.53 6 LEU C C 1
ATOM 911 O O . LEU C 1 6 ? 58.192 5.832 107.791 1.00 49.71 6 LEU C O 1
ATOM 914 N N . LEU C 1 7 ? 59.757 6.073 109.415 1.00 46.88 7 LEU C N 1
ATOM 915 C CA . LEU C 1 7 ? 60.267 7.332 108.846 1.00 45.94 7 LEU C CA 1
ATOM 916 C C . LEU C 1 7 ? 60.757 7.134 107.415 1.00 50.37 7 LEU C C 1
ATOM 917 O O . LEU C 1 7 ? 60.364 7.888 106.513 1.00 51.79 7 LEU C O 1
ATOM 922 N N . GLU C 1 8 ? 61.596 6.122 107.192 1.00 53.25 8 GLU C N 1
ATOM 923 C CA . GLU C 1 8 ? 62.081 5.865 105.832 1.00 56.49 8 GLU C CA 1
ATOM 924 C C . GLU C 1 8 ? 60.896 5.554 104.906 1.00 58.22 8 GLU C C 1
ATOM 925 O O . GLU C 1 8 ? 60.657 6.282 103.922 1.00 58.26 8 GLU C O 1
ATOM 927 N N . LYS C 1 9 ? 60.143 4.505 105.253 1.00 58.46 9 LYS C N 1
ATOM 928 C CA . LYS C 1 9 ? 58.964 4.074 104.480 1.00 60.21 9 LYS C CA 1
ATOM 929 C C . LYS C 1 9 ? 58.115 5.259 104.045 1.00 60.80 9 LYS C C 1
ATOM 930 O O . LYS C 1 9 ? 57.801 5.425 102.861 1.00 64.16 9 LYS C O 1
ATOM 933 N N . VAL C 1 10 ? 57.758 6.092 105.012 1.00 59.42 10 VAL C N 1
ATOM 934 C CA . VAL C 1 10 ? 56.876 7.226 104.758 1.00 58.69 10 VAL C CA 1
ATOM 935 C C . VAL C 1 10 ? 57.531 8.300 103.888 1.00 59.21 10 VAL C C 1
ATOM 936 O O . VAL C 1 10 ? 56.859 8.896 103.029 1.00 59.40 10 VAL C O 1
ATOM 940 N N . LEU C 1 11 ? 58.824 8.552 104.117 1.00 58.70 11 LEU C N 1
ATOM 941 C CA . LEU C 1 11 ? 59.547 9.569 103.349 1.00 59.52 11 LEU C CA 1
ATOM 942 C C . LEU C 1 11 ? 59.691 9.187 101.853 1.00 60.03 11 LEU C C 1
ATOM 943 O O . LEU C 1 11 ? 59.545 10.052 100.970 1.00 58.29 11 LEU C O 1
ATOM 948 N N . LYS C 1 12 ? 59.951 7.901 101.581 1.00 60.05 12 LYS C N 1
ATOM 949 C CA . LYS C 1 12 ? 59.892 7.356 100.209 1.00 60.27 12 LYS C CA 1
ATOM 950 C C . LYS C 1 12 ? 58.634 7.832 99.465 1.00 62.66 12 LYS C C 1
ATOM 951 O O . LYS C 1 12 ? 58.719 8.458 98.402 1.00 65.11 12 LYS C O 1
ATOM 954 N N . GLU C 1 13 ? 57.473 7.559 100.055 1.00 63.80 13 GLU C N 1
ATOM 955 C CA . GLU C 1 13 ? 56.189 7.800 99.404 1.00 64.75 13 GLU C CA 1
ATOM 956 C C . GLU C 1 13 ? 55.906 9.284 99.200 1.00 64.52 13 GLU C C 1
ATOM 957 O O . GLU C 1 13 ? 55.190 9.655 98.276 1.00 64.40 13 GLU C O 1
ATOM 963 N N . TRP C 1 14 ? 56.463 10.129 100.067 1.00 66.83 14 TRP C N 1
ATOM 964 C CA . TRP C 1 14 ? 56.288 11.595 99.960 1.00 68.09 14 TRP C CA 1
ATOM 965 C C . TRP C 1 14 ? 57.274 12.246 98.959 1.00 65.90 14 TRP C C 1
ATOM 966 O O . TRP C 1 14 ? 57.101 13.429 98.571 1.00 63.45 14 TRP C O 1
ATOM 977 N N . LYS C 1 15 ? 58.310 11.494 98.562 1.00 63.96 15 LYS C N 1
ATOM 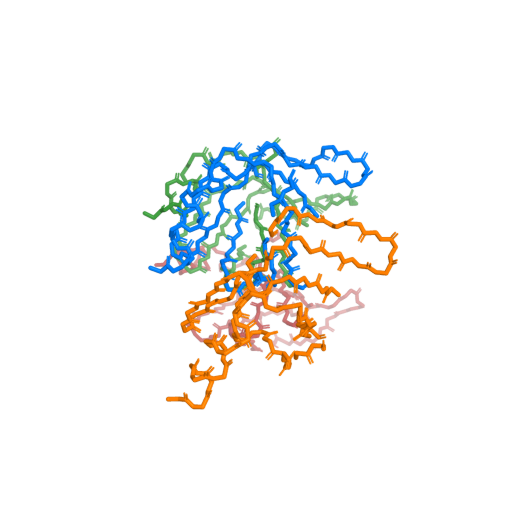978 C CA . LYS C 1 15 ? 59.315 12.012 97.625 1.00 63.52 15 LYS C CA 1
ATOM 979 C C . LYS C 1 15 ? 58.639 12.398 96.309 1.00 59.01 15 LYS C C 1
ATOM 980 O O . LYS C 1 15 ? 57.888 11.618 95.742 1.00 57.47 15 LYS C O 1
ATOM 986 N N . GLY C 1 16 ? 58.895 13.620 95.859 1.00 55.77 16 GLY C N 1
ATOM 987 C CA . GLY C 1 16 ? 58.245 14.162 94.689 1.00 54.73 16 GLY C CA 1
ATOM 988 C C . GLY C 1 16 ? 57.166 15.158 95.047 1.00 56.05 16 GLY C C 1
ATOM 989 O O . GLY C 1 16 ? 56.848 16.037 94.256 1.00 54.75 16 GLY C O 1
ATOM 990 N N . HIS C 1 17 ? 56.595 15.050 96.243 1.00 57.63 17 HIS C N 1
ATOM 991 C CA . HIS C 1 17 ? 55.435 15.869 96.573 1.00 56.68 17 HIS C CA 1
ATOM 992 C C . HIS C 1 17 ? 55.840 17.037 97.415 1.00 53.33 17 HIS C C 1
ATOM 993 O O . HIS C 1 17 ? 56.760 16.944 98.181 1.00 54.28 17 HIS C O 1
ATOM 1000 N N . LYS C 1 18 ? 55.142 18.145 97.222 1.00 52.96 18 LYS C N 1
ATOM 1001 C CA . LYS C 1 18 ? 55.271 19.352 98.020 1.00 53.17 18 LYS C CA 1
ATOM 1002 C C . LYS C 1 18 ? 55.047 19.048 99.519 1.00 54.09 18 LYS C C 1
ATOM 1003 O O . LYS C 1 18 ? 54.084 18.368 99.885 1.00 56.35 18 LYS C O 1
ATOM 1009 N N . VAL C 1 19 ? 55.945 19.513 100.387 1.00 52.18 19 VAL C N 1
ATOM 1010 C CA . VAL C 1 19 ? 55.813 19.237 101.828 1.00 50.88 19 VAL C CA 1
ATOM 1011 C C . VAL C 1 19 ? 56.065 20.474 102.668 1.00 49.88 19 VAL C C 1
ATOM 1012 O O . VAL C 1 19 ? 56.627 21.432 102.167 1.00 52.08 19 VAL C O 1
ATOM 1016 N N . ALA C 1 20 ? 55.630 20.476 103.928 1.00 48.53 20 ALA C N 1
ATOM 1017 C CA . ALA C 1 20 ? 55.968 21.586 104.830 1.00 47.74 20 ALA C CA 1
ATOM 1018 C C . ALA C 1 20 ? 56.750 21.087 106.016 1.00 47.56 20 ALA C C 1
ATOM 1019 O O . ALA C 1 20 ? 56.603 19.930 106.438 1.00 44.14 20 ALA C O 1
ATOM 1021 N N . VAL C 1 21 ? 57.603 21.972 106.531 1.00 50.16 21 VAL C N 1
ATOM 1022 C CA . VAL C 1 21 ? 58.529 21.634 107.605 1.00 52.22 21 VAL C CA 1
ATOM 1023 C C . VAL C 1 21 ? 58.530 22.707 108.663 1.00 52.56 21 VAL C C 1
ATOM 1024 O O . VAL C 1 21 ? 58.493 23.901 108.342 1.00 51.31 21 VAL C O 1
ATOM 1028 N N . SER C 1 22 ? 58.562 22.272 109.920 1.00 54.48 22 SER C N 1
ATOM 1029 C CA . SER C 1 22 ? 58.828 23.161 111.044 1.00 55.82 22 SER C CA 1
ATOM 1030 C C . SER C 1 22 ? 60.198 22.765 111.520 1.00 57.39 22 SER C C 1
ATOM 1031 O O . SER C 1 22 ? 60.439 21.577 111.831 1.00 52.20 22 SER C O 1
ATOM 1034 N N . VAL C 1 23 ? 61.089 23.771 111.536 1.00 60.16 23 VAL C N 1
ATOM 1035 C CA . VAL C 1 23 ? 62.509 23.625 111.907 1.00 61.20 23 VAL C CA 1
ATOM 1036 C C . VAL C 1 23 ? 62.846 24.662 112.984 1.00 62.96 23 VAL C C 1
ATOM 1037 O O . VAL C 1 23 ? 62.844 25.858 112.700 1.00 64.82 23 VAL C O 1
ATOM 1039 N N . GLY C 1 24 ? 63.108 24.214 114.219 1.00 64.50 24 GLY C N 1
ATOM 1040 C CA . GLY C 1 24 ? 63.265 25.129 115.378 1.00 63.56 24 GLY C CA 1
ATOM 1041 C C . GLY C 1 24 ? 61.943 25.514 116.047 1.00 63.45 24 GLY C C 1
ATOM 1042 O O . GLY C 1 24 ? 61.221 26.413 115.591 1.00 63.40 24 GLY C O 1
ATOM 1043 N N . PHE C 1 29 ? 58.698 27.441 105.895 1.00 60.20 29 PHE C N 1
ATOM 1044 C CA . PHE C 1 29 ? 59.335 26.948 104.672 1.00 61.75 29 PHE C CA 1
ATOM 1045 C C . PHE C 1 29 ? 58.656 25.705 104.150 1.00 60.43 29 PHE C C 1
ATOM 1046 O O . PHE C 1 29 ? 58.451 24.738 104.883 1.00 60.86 29 PHE C O 1
ATOM 1054 N N . THR C 1 30 ? 58.342 25.740 102.860 1.00 60.36 30 THR C N 1
ATOM 1055 C CA . THR C 1 30 ? 57.714 24.629 102.154 1.00 59.35 30 THR C CA 1
ATOM 1056 C C . THR C 1 30 ? 58.407 24.469 100.791 1.00 56.41 30 THR C C 1
ATOM 1057 O O . THR C 1 30 ? 58.963 25.437 100.260 1.00 54.46 30 THR C O 1
ATOM 1061 N N . GLY C 1 31 ? 58.367 23.250 100.251 1.00 52.99 31 GLY C N 1
ATOM 1062 C CA . GLY C 1 31 ? 58.920 22.941 98.938 1.00 51.31 31 GLY C CA 1
ATOM 1063 C C . GLY C 1 31 ? 58.947 21.436 98.705 1.00 50.02 31 GLY C C 1
ATOM 1064 O O . GLY C 1 31 ? 58.702 20.675 99.620 1.00 49.77 31 GLY C O 1
ATOM 1065 N N . THR C 1 32 ? 59.268 21.016 97.481 1.00 49.01 32 THR C N 1
ATOM 1066 C CA . THR C 1 32 ? 59.230 19.595 97.070 1.00 48.66 32 THR C CA 1
ATOM 1067 C C . THR C 1 32 ? 60.331 18.713 97.668 1.00 48.37 32 THR C C 1
ATOM 1068 O O . THR C 1 32 ? 61.489 19.093 97.682 1.00 50.39 32 THR C O 1
ATOM 1072 N N . LEU C 1 33 ? 60.000 17.521 98.115 1.00 47.01 33 LEU C N 1
ATOM 1073 C CA . LEU C 1 33 ? 61.003 16.731 98.788 1.00 49.46 33 LEU C CA 1
ATOM 1074 C C . LEU C 1 33 ? 61.906 16.028 97.778 1.00 53.78 33 LEU C C 1
ATOM 1075 O O . LEU C 1 33 ? 61.543 14.978 97.247 1.00 56.11 33 LEU C O 1
ATOM 1080 N N . GLU C 1 34 ? 63.096 16.582 97.534 1.00 57.58 34 GLU C N 1
ATOM 1081 C CA . GLU C 1 34 ? 64.063 15.949 96.620 1.00 58.87 34 GLU C CA 1
ATOM 1082 C C . GLU C 1 34 ? 64.559 14.616 97.181 1.00 59.63 34 GLU C C 1
ATOM 1083 O O . GLU C 1 34 ? 64.284 13.564 96.608 1.00 60.31 34 GLU C O 1
ATOM 1085 N N . ASP C 1 35 ? 65.264 14.648 98.312 1.00 61.34 35 ASP C N 1
ATOM 1086 C CA . ASP C 1 35 ? 65.749 13.398 98.932 1.00 62.80 35 ASP C CA 1
ATOM 1087 C C . ASP C 1 35 ? 65.932 13.534 100.450 1.00 61.33 35 ASP C C 1
ATOM 1088 O O . ASP C 1 35 ? 65.646 14.579 101.028 1.00 59.18 35 ASP C O 1
ATOM 1093 N N . PHE C 1 36 ? 66.390 12.441 101.063 1.00 61.18 36 PHE C N 1
ATOM 1094 C CA . PHE C 1 36 ? 66.506 12.298 102.494 1.00 62.73 36 PHE C CA 1
ATOM 1095 C C . PHE C 1 36 ? 67.391 11.092 102.843 1.00 64.36 36 PHE C C 1
ATOM 1096 O O . PHE C 1 36 ? 67.531 10.145 102.066 1.00 63.18 36 PHE C O 1
ATOM 1104 N N . ASP C 1 37 ? 67.968 11.144 104.032 1.00 66.68 37 ASP C N 1
ATOM 1105 C CA . ASP C 1 37 ? 68.535 9.977 104.686 1.00 68.81 37 ASP C CA 1
ATOM 1106 C C . ASP C 1 37 ? 68.485 10.259 106.199 1.00 69.28 37 ASP C C 1
ATOM 1107 O O . ASP C 1 37 ? 67.913 11.279 106.624 1.00 68.22 37 ASP C O 1
ATOM 1112 N N . GLU C 1 38 ? 69.076 9.365 106.999 1.00 68.93 38 GLU C N 1
ATOM 1113 C CA . GLU C 1 38 ? 69.100 9.506 108.462 1.00 66.72 38 GLU C CA 1
ATOM 1114 C C . GLU C 1 38 ? 69.424 10.942 108.929 1.00 66.06 38 GLU C C 1
ATOM 1115 O O . GLU C 1 38 ? 68.661 11.531 109.689 1.00 66.21 38 GLU C O 1
ATOM 1117 N N . GLU C 1 39 ? 70.526 11.512 108.438 1.00 64.84 39 GLU C N 1
ATOM 1118 C CA . GLU C 1 39 ? 71.038 12.809 108.941 1.00 62.30 39 GLU C CA 1
ATOM 1119 C C . GLU C 1 39 ? 70.239 14.035 108.484 1.00 60.87 39 GLU C C 1
ATOM 1120 O O . GLU C 1 39 ? 69.926 14.896 109.303 1.00 61.31 39 GLU C O 1
ATOM 1122 N N . VAL C 1 40 ? 69.916 14.115 107.187 1.00 59.46 40 VAL C N 1
ATOM 1123 C CA . VAL C 1 40 ? 69.243 15.302 106.610 1.00 57.40 40 VAL C CA 1
ATOM 1124 C C . VAL C 1 40 ? 68.131 14.997 105.605 1.00 54.91 40 VAL C C 1
ATOM 1125 O O . VAL C 1 40 ? 67.945 13.857 105.176 1.00 51.99 40 VAL C O 1
ATOM 1129 N N . ILE C 1 41 ? 67.407 16.052 105.230 1.00 52.33 41 ILE C N 1
ATOM 1130 C CA . ILE C 1 41 ? 66.527 16.014 104.083 1.00 51.00 41 ILE C CA 1
ATOM 1131 C C . ILE C 1 41 ? 66.822 17.192 103.156 1.00 52.00 41 ILE C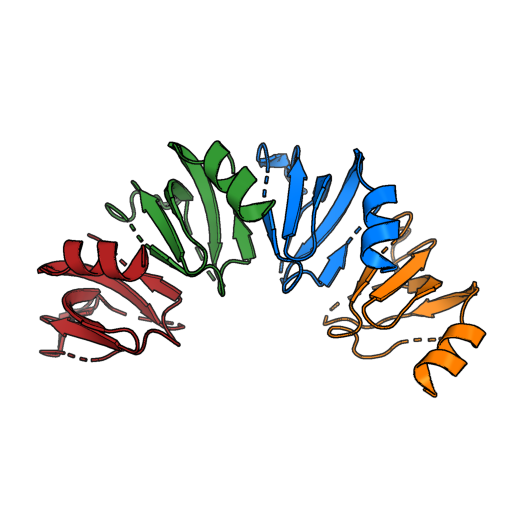 C 1
ATOM 1132 O O . ILE C 1 41 ? 67.251 18.274 103.592 1.00 50.50 41 ILE C O 1
ATOM 1137 N N . LEU C 1 42 ? 66.539 16.975 101.875 1.00 51.99 42 LEU C N 1
ATOM 1138 C CA . LEU C 1 42 ? 66.798 17.943 100.859 1.00 51.67 42 LEU C CA 1
ATOM 1139 C C . LEU C 1 42 ? 65.496 18.387 100.219 1.00 51.34 42 LEU C C 1
ATOM 1140 O O . LEU C 1 42 ? 64.768 17.576 99.680 1.00 53.65 42 LEU C O 1
ATOM 1145 N N . LEU C 1 43 ? 65.232 19.682 100.256 1.00 51.30 43 LEU C N 1
ATOM 1146 C CA . LEU C 1 43 ? 64.037 20.249 99.660 1.00 52.39 43 LEU C CA 1
ATOM 1147 C C . LEU C 1 43 ? 64.358 21.058 98.406 1.00 54.45 43 LEU C C 1
ATOM 1148 O O . LEU C 1 43 ? 65.260 21.893 98.422 1.00 54.26 43 LEU C O 1
ATOM 1153 N N . LYS C 1 44 ? 63.570 20.835 97.352 1.00 56.49 44 LYS C N 1
ATOM 1154 C CA . LYS C 1 44 ? 63.738 21.477 96.057 1.00 56.90 44 LYS C CA 1
ATOM 1155 C C . LYS C 1 44 ? 62.672 22.529 95.855 1.00 57.68 44 LYS C C 1
ATOM 1156 O O . LYS C 1 44 ? 61.528 22.344 96.244 1.00 57.68 44 LYS C O 1
ATOM 1160 N N . ASP C 1 45 ? 63.061 23.622 95.212 1.00 60.83 45 ASP C N 1
ATOM 1161 C CA . ASP C 1 45 ? 62.171 24.732 94.882 1.00 63.87 45 ASP C CA 1
ATOM 1162 C C . ASP C 1 45 ? 61.485 25.240 96.124 1.00 62.71 45 ASP C C 1
ATOM 1163 O O . ASP C 1 45 ? 60.270 25.291 96.204 1.00 64.03 45 ASP C O 1
ATOM 1168 N N . VAL C 1 46 ? 62.294 25.620 97.096 1.00 61.84 46 VAL C N 1
ATOM 1169 C CA . VAL C 1 46 ? 61.790 26.079 98.369 1.00 59.79 46 VAL C CA 1
ATOM 1170 C C . VAL C 1 46 ? 61.096 27.404 98.213 1.00 59.12 46 VAL C C 1
ATOM 1171 O O . VAL C 1 46 ? 61.516 28.244 97.425 1.00 58.75 46 VAL C O 1
ATOM 1175 N N . VAL C 1 47 ? 60.018 27.550 98.980 1.00 60.35 47 VAL C N 1
ATOM 1176 C CA . VAL C 1 47 ? 59.118 28.684 98.907 1.00 61.68 47 VAL C CA 1
ATOM 1177 C C . VAL C 1 47 ? 58.815 29.237 100.308 1.00 61.73 47 VAL C C 1
ATOM 1178 O O . VAL C 1 47 ? 58.788 28.512 101.322 1.00 58.13 47 VAL C O 1
ATOM 1182 N N . ASP C 1 48 ? 58.605 30.542 100.326 1.00 63.13 48 ASP C N 1
ATOM 1183 C CA . ASP C 1 48 ? 58.127 31.252 101.480 1.00 65.91 48 ASP C CA 1
ATOM 1184 C C . ASP C 1 48 ? 56.689 31.647 101.207 1.00 67.27 48 ASP C C 1
ATOM 1185 O O . ASP C 1 48 ? 56.217 31.560 100.072 1.00 69.02 48 ASP C O 1
ATOM 1190 N N . VAL C 1 49 ? 56.004 32.122 102.236 1.00 68.54 49 VAL C N 1
ATOM 1191 C CA . VAL C 1 49 ? 54.722 32.819 102.050 1.00 69.89 49 VAL C CA 1
ATOM 1192 C C . VAL C 1 49 ? 54.906 34.017 101.113 1.00 69.70 49 VAL C C 1
ATOM 1193 O O . VAL C 1 49 ? 54.070 34.233 100.234 1.00 72.34 49 VAL C O 1
ATOM 1197 N N . ILE C 1 50 ? 55.995 34.780 101.303 1.00 67.41 50 ILE C N 1
ATOM 1198 C CA . ILE C 1 50 ? 56.228 36.034 100.565 1.00 65.26 50 ILE C CA 1
ATOM 1199 C C . ILE C 1 50 ? 56.707 35.786 99.127 1.00 65.11 50 ILE C C 1
ATOM 1200 O O . ILE C 1 50 ? 56.600 36.684 98.288 1.00 66.19 50 ILE C O 1
ATOM 1205 N N . GLY C 1 51 ? 57.221 34.584 98.835 1.00 63.38 51 GLY C N 1
ATOM 1206 C CA . GLY C 1 51 ? 57.754 34.278 97.507 1.00 62.17 51 GLY C CA 1
ATOM 1207 C C . GLY C 1 51 ? 58.768 33.173 97.566 1.00 63.09 51 GLY C C 1
ATOM 1208 O O . GLY C 1 51 ? 58.846 32.465 98.568 1.00 63.20 51 GLY C O 1
ATOM 1209 N N . ASN C 1 52 ? 59.542 33.021 96.489 1.00 65.23 52 ASN C N 1
ATOM 1210 C CA . ASN C 1 52 ? 60.615 32.004 96.419 1.00 65.56 52 ASN C CA 1
ATOM 1211 C C . ASN C 1 52 ? 61.652 32.191 97.489 1.00 64.46 52 ASN C C 1
ATOM 1212 O O . ASN C 1 52 ? 61.850 33.314 97.968 1.00 63.24 52 ASN C O 1
ATOM 1217 N N . ARG C 1 53 ? 62.329 31.095 97.836 1.00 63.30 53 ARG C N 1
ATOM 1218 C CA . ARG C 1 53 ? 63.494 31.149 98.727 1.00 63.37 53 ARG C CA 1
ATOM 1219 C C . ARG C 1 53 ? 64.777 30.464 98.207 1.00 63.39 53 ARG C C 1
ATOM 1220 O O . ARG C 1 53 ? 65.769 30.460 98.894 1.00 67.52 53 ARG C O 1
ATOM 1228 N N . GLY C 1 54 ? 64.791 29.913 97.008 1.00 62.02 54 GLY C N 1
ATOM 1229 C CA . GLY C 1 54 ? 66.054 29.460 96.445 1.00 61.24 54 GLY C CA 1
ATOM 1230 C C . GLY C 1 54 ? 66.060 28.008 96.049 1.00 60.97 54 GLY C C 1
ATOM 1231 O O . GLY C 1 54 ? 65.365 27.168 96.640 1.00 58.34 54 GLY C O 1
ATOM 1232 N N . LYS C 1 55 ? 66.889 27.721 95.053 1.00 60.95 55 LYS C N 1
ATOM 1233 C CA . LYS C 1 55 ? 66.851 26.453 94.340 1.00 61.87 55 LYS C CA 1
ATOM 1234 C C . LYS C 1 55 ? 66.654 25.246 95.259 1.00 61.12 55 LYS C C 1
ATOM 1235 O O . LYS C 1 55 ? 65.788 24.430 95.007 1.00 62.16 55 LYS C O 1
ATOM 1238 N N . GLN C 1 56 ? 67.446 25.136 96.320 1.00 61.78 56 GLN C N 1
ATOM 1239 C CA . GLN C 1 56 ? 67.396 23.945 97.176 1.00 62.48 56 GLN C CA 1
ATOM 1240 C C . GLN C 1 56 ? 67.596 24.262 98.642 1.00 63.37 56 GLN C C 1
ATOM 1241 O O . GLN C 1 56 ? 67.890 25.397 99.001 1.00 61.48 56 GLN C O 1
ATOM 1255 N N . LEU C 1 58 ? 68.939 22.139 102.387 1.00 60.26 58 LEU C N 1
ATOM 1256 C CA . LEU C 1 58 ? 69.257 21.031 103.245 1.00 57.58 58 LEU C CA 1
ATOM 1257 C C . LEU C 1 58 ? 68.690 21.323 104.598 1.00 56.12 58 LEU C C 1
ATOM 1258 O O . LEU C 1 58 ? 68.658 22.492 105.034 1.00 54.99 58 LEU C O 1
ATOM 1263 N N . ILE C 1 59 ? 68.248 20.260 105.267 1.00 54.19 59 ILE C N 1
ATOM 1264 C CA . ILE C 1 59 ? 67.785 20.355 106.635 1.00 53.06 59 ILE C CA 1
ATOM 1265 C C . ILE C 1 59 ? 68.084 19.073 107.381 1.00 53.31 59 ILE C C 1
ATOM 1266 O O . ILE C 1 59 ? 67.743 17.970 106.913 1.00 51.44 59 ILE C O 1
ATOM 1271 N N . GLY C 1 60 ? 68.723 19.228 108.545 1.00 53.86 60 GLY C N 1
ATOM 1272 C CA . GLY C 1 60 ? 69.118 18.096 109.374 1.00 54.47 60 GLY C CA 1
ATOM 1273 C C . GLY C 1 60 ? 67.939 17.713 110.219 1.00 55.61 60 GLY C C 1
ATOM 1274 O O . GLY C 1 60 ? 67.284 18.581 110.791 1.00 54.66 60 GLY C O 1
ATOM 1275 N N . LEU C 1 61 ? 67.657 16.420 110.301 1.00 57.33 61 LEU C N 1
ATOM 1276 C CA . LEU C 1 61 ? 66.444 15.959 110.987 1.00 59.91 61 LEU C CA 1
ATOM 1277 C C . LEU C 1 61 ? 66.397 16.321 112.475 1.00 60.89 61 LEU C C 1
ATOM 1278 O O . LEU C 1 61 ? 65.317 16.517 113.020 1.00 63.40 61 LEU C O 1
ATOM 1283 N N . GLU C 1 62 ? 67.559 16.425 113.119 1.00 61.16 62 GLU C N 1
ATOM 1284 C CA . GLU C 1 62 ? 67.644 16.779 114.546 1.00 59.88 62 GLU C CA 1
ATOM 1285 C C . GLU C 1 62 ? 66.808 18.009 114.916 1.00 58.60 62 GLU C C 1
ATOM 1286 O O . GLU C 1 62 ? 66.053 17.979 115.880 1.00 61.75 62 GLU C O 1
ATOM 1288 N N . ASP C 1 63 ? 66.923 19.079 114.141 1.00 57.41 63 ASP C N 1
ATOM 1289 C CA . ASP C 1 63 ? 66.185 20.312 114.439 1.00 56.58 63 ASP C CA 1
ATOM 1290 C C . ASP C 1 63 ? 64.799 20.383 113.745 1.00 55.84 63 ASP C C 1
ATOM 1291 O O . ASP C 1 63 ? 64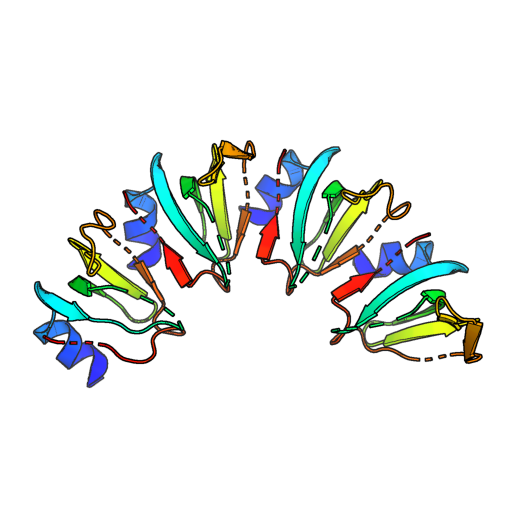.182 21.448 113.687 1.00 56.10 63 ASP C O 1
ATOM 1293 N N . ILE C 1 64 ? 64.299 19.257 113.239 1.00 56.32 64 ILE C N 1
ATOM 1294 C CA . ILE C 1 64 ? 62.971 19.235 112.605 1.00 57.13 64 ILE C CA 1
ATOM 1295 C C . ILE C 1 64 ? 61.911 18.750 113.598 1.00 56.13 64 ILE C C 1
ATOM 1296 O O . ILE C 1 64 ? 62.018 17.634 114.134 1.00 53.18 64 ILE C O 1
ATOM 1301 N N . ASN C 1 65 ? 60.906 19.615 113.814 1.00 55.63 65 ASN C N 1
ATOM 1302 C CA . ASN C 1 65 ? 59.736 19.328 114.648 1.00 56.05 65 ASN C CA 1
ATOM 1303 C C . ASN C 1 65 ? 58.774 18.361 113.961 1.00 55.54 65 ASN C C 1
ATOM 1304 O O . ASN C 1 65 ? 58.470 17.278 114.469 1.00 54.11 65 ASN C O 1
ATOM 1309 N N . TRP C 1 66 ? 58.284 18.783 112.800 1.00 54.73 66 TRP C N 1
ATOM 1310 C CA . TRP C 1 66 ? 57.427 17.952 111.997 1.00 51.75 66 TRP C CA 1
ATOM 1311 C C . TRP C 1 66 ? 57.552 18.304 110.559 1.00 52.51 66 TRP C C 1
ATOM 1312 O O . TRP C 1 66 ? 57.876 19.427 110.193 1.00 51.00 66 TRP C O 1
ATOM 1323 N N . ILE C 1 67 ? 57.261 17.301 109.760 1.00 56.76 67 ILE C N 1
ATOM 1324 C CA . ILE C 1 67 ? 57.174 17.412 108.331 1.00 59.31 67 ILE C CA 1
ATOM 1325 C C . ILE C 1 67 ? 55.752 17.066 107.973 1.00 62.49 67 ILE C C 1
ATOM 1326 O O . ILE C 1 67 ? 55.071 16.346 108.697 1.00 62.74 67 ILE C O 1
ATOM 1339 N N . LEU C 1 69 ? 53.126 16.265 104.568 1.00 66.22 69 LEU C N 1
ATOM 1340 C CA . LEU C 1 69 ? 52.688 16.120 103.185 1.00 63.08 69 LEU C CA 1
ATOM 1341 C C . LEU C 1 69 ? 51.472 16.999 102.900 1.00 60.61 69 LEU C C 1
ATOM 1342 O O . LEU C 1 69 ? 50.494 16.935 103.615 1.00 62.96 69 LEU C O 1
ATOM 1347 N N . LEU C 1 70 ? 51.546 17.833 101.868 1.00 59.37 70 LEU C N 1
ATOM 1348 C CA . LEU C 1 70 ? 50.409 18.657 101.454 1.00 59.20 70 LEU C CA 1
ATOM 1349 C C . LEU C 1 70 ? 49.647 17.993 100.309 1.00 59.89 70 LEU C C 1
ATOM 1350 O O . LEU C 1 70 ? 48.886 18.655 99.599 1.00 60.52 70 LEU C O 1
ATOM 1355 N N . SER D 1 5 ? 77.194 10.277 102.448 1.00 43.44 5 SER D N 1
ATOM 1356 C CA . SER D 1 5 ? 76.133 11.051 103.147 1.00 44.14 5 SER D CA 1
ATOM 1357 C C . SER D 1 5 ? 75.430 11.872 102.079 1.00 48.35 5 SER D C 1
ATOM 1358 O O . SER D 1 5 ? 76.097 12.403 101.166 1.00 51.91 5 SER D O 1
ATOM 1360 N N . LEU D 1 6 ? 74.092 11.956 102.168 1.00 47.18 6 LEU D N 1
ATOM 1361 C CA . LEU D 1 6 ? 73.331 12.926 101.381 1.00 45.73 6 LEU D CA 1
ATOM 1362 C C . LEU D 1 6 ? 73.970 14.299 101.659 1.00 47.41 6 LEU D C 1
ATOM 1363 O O . LEU D 1 6 ? 74.066 15.135 100.754 1.00 51.30 6 LEU D O 1
ATOM 1366 N N . LEU D 1 7 ? 74.442 14.525 102.889 1.00 46.59 7 LEU D N 1
ATOM 1367 C CA . LEU D 1 7 ? 75.000 15.834 103.217 1.00 47.34 7 LEU D CA 1
ATOM 1368 C C . LEU D 1 7 ? 76.335 16.087 102.505 1.00 51.15 7 LEU D C 1
ATOM 1369 O O . LEU D 1 7 ? 76.583 17.216 102.052 1.00 52.71 7 LEU D O 1
ATOM 1374 N N . GLU D 1 8 ? 77.196 15.061 102.443 1.00 53.43 8 GLU D N 1
ATOM 1375 C CA . GLU D 1 8 ? 78.460 15.167 101.713 1.00 55.86 8 GLU D CA 1
ATOM 1376 C C . GLU D 1 8 ? 78.138 15.389 100.239 1.00 57.39 8 GLU D C 1
ATOM 1377 O O . GLU D 1 8 ? 78.532 16.401 99.663 1.00 57.51 8 GLU D O 1
ATOM 1379 N N . LYS D 1 9 ? 77.378 14.459 99.656 1.00 58.53 9 LYS D N 1
ATOM 1380 C CA . LYS D 1 9 ? 76.940 14.549 98.252 1.00 59.62 9 LYS D CA 1
ATOM 1381 C C . LYS D 1 9 ? 76.555 15.960 97.841 1.00 59.51 9 LYS D C 1
ATOM 1382 O O . LYS D 1 9 ? 77.065 16.486 96.861 1.00 62.94 9 LYS D O 1
ATOM 1385 N N . VAL D 1 10 ? 75.667 16.571 98.605 1.00 57.71 10 VAL D N 1
ATOM 1386 C CA . VAL D 1 10 ? 75.056 17.814 98.203 1.00 57.17 10 VAL D CA 1
ATOM 1387 C C . VAL D 1 10 ? 76.040 18.943 98.389 1.00 58.36 10 VAL D C 1
ATOM 1388 O O . VAL D 1 10 ? 76.209 19.780 97.507 1.00 59.61 10 VAL D O 1
ATOM 1392 N N . LEU D 1 11 ? 76.697 18.977 99.536 1.00 58.08 11 LEU D N 1
ATOM 1393 C CA . LEU D 1 11 ? 77.635 20.047 99.802 1.00 58.86 11 LEU D CA 1
ATOM 1394 C C . LEU D 1 11 ? 78.799 20.069 98.786 1.00 58.01 11 LEU D C 1
ATOM 1395 O O . LEU D 1 11 ? 79.309 21.132 98.447 1.00 55.87 11 LEU D O 1
ATOM 1400 N N . LYS D 1 12 ? 79.204 18.896 98.306 1.00 58.77 12 LYS D N 1
ATOM 1401 C CA . LYS D 1 12 ? 80.132 18.812 97.177 1.00 59.65 12 LYS D CA 1
ATOM 1402 C C . LYS D 1 12 ? 79.555 19.597 96.000 1.00 61.76 12 LYS D C 1
ATOM 1403 O O . LYS D 1 12 ? 80.222 20.471 95.448 1.00 64.35 12 LYS D O 1
ATOM 1406 N N . GLU D 1 13 ? 78.308 19.301 95.641 1.00 62.87 13 GLU D N 1
ATOM 1407 C CA . GLU D 1 13 ? 77.674 19.905 94.479 1.00 63.58 13 GLU D CA 1
ATOM 1408 C C . GLU D 1 13 ? 77.471 21.387 94.687 1.00 63.47 13 GLU D C 1
ATOM 1409 O O . GLU D 1 13 ? 77.609 22.169 93.753 1.00 64.54 13 GLU D O 1
ATOM 1415 N N . TRP D 1 14 ? 77.164 21.787 95.916 1.00 65.42 14 TRP D N 1
ATOM 1416 C CA . TRP D 1 14 ? 76.863 23.195 96.206 1.00 66.52 14 TRP D CA 1
ATOM 1417 C C . TRP D 1 14 ? 78.113 24.041 96.286 1.00 64.19 14 TRP D C 1
ATOM 1418 O O . TRP D 1 14 ? 78.043 25.270 96.199 1.00 61.57 14 TRP D O 1
ATOM 1429 N N . LYS D 1 15 ? 79.254 23.379 96.460 1.00 62.94 15 LYS D N 1
ATOM 1430 C CA . LYS D 1 15 ? 80.553 24.048 96.477 1.00 62.54 15 LYS D CA 1
ATOM 1431 C C . LYS D 1 15 ? 80.692 24.903 95.196 1.00 58.33 15 LYS D C 1
ATOM 1432 O O . LYS D 1 15 ? 80.436 24.428 94.092 1.00 56.18 15 LYS D O 1
ATOM 1438 N N . GLY D 1 16 ? 81.031 26.177 95.363 1.00 55.13 16 GLY D N 1
ATOM 1439 C CA . GLY D 1 16 ? 81.106 27.117 94.253 1.00 53.71 16 GLY D CA 1
ATOM 1440 C C . GLY D 1 16 ? 79.955 28.095 94.230 1.00 55.52 16 GLY D C 1
ATOM 1441 O O . GLY D 1 16 ? 80.094 29.239 93.762 1.00 54.54 16 GLY D O 1
ATOM 1442 N N . HIS D 1 17 ? 78.807 27.662 94.752 1.00 57.84 17 HIS D N 1
ATOM 1443 C CA . HIS D 1 17 ? 77.568 28.433 94.623 1.00 56.67 17 HIS D CA 1
ATOM 1444 C C . HIS D 1 17 ? 77.293 29.257 95.863 1.00 52.95 17 HIS D C 1
ATOM 1445 O O . HIS D 1 17 ? 77.575 28.830 96.962 1.00 51.95 17 HIS D O 1
ATOM 1452 N N . LYS D 1 18 ? 76.759 30.453 95.657 1.00 52.10 18 LYS D N 1
ATOM 1453 C CA . LYS D 1 18 ? 76.302 31.316 96.733 1.00 52.62 18 LYS D CA 1
ATOM 1454 C C . LYS D 1 18 ? 75.257 30.582 97.559 1.00 52.72 18 LYS D C 1
ATOM 1455 O O . LYS D 1 18 ? 74.373 29.955 96.993 1.00 53.63 18 LYS D O 1
ATOM 1461 N N . VAL D 1 19 ? 75.374 30.636 98.889 1.00 51.96 19 VAL D N 1
ATOM 1462 C CA . VAL D 1 19 ? 74.403 29.989 99.796 1.00 50.33 19 VAL D CA 1
ATOM 1463 C C . VAL D 1 19 ? 74.065 30.839 101.001 1.00 48.85 19 VAL D C 1
ATOM 1464 O O . VAL D 1 19 ? 74.849 31.654 101.422 1.00 49.21 19 VAL D O 1
ATOM 1468 N N . ALA D 1 20 ? 72.883 30.633 101.559 1.00 49.86 20 ALA D N 1
ATOM 1469 C CA . ALA D 1 20 ? 72.509 31.297 102.809 1.00 48.39 20 ALA D CA 1
ATOM 1470 C C . ALA D 1 20 ? 72.539 30.260 103.889 1.00 46.76 20 ALA D C 1
ATOM 1471 O O . ALA D 1 20 ? 72.373 29.073 103.628 1.00 42.68 20 ALA D O 1
ATOM 1473 N N . VAL D 1 21 ? 72.807 30.712 105.103 1.00 49.91 21 VAL D N 1
ATOM 1474 C CA . VAL D 1 21 ? 72.938 29.803 106.237 1.00 52.11 21 VAL D CA 1
ATOM 1475 C C . VAL D 1 21 ? 72.263 30.390 107.470 1.00 52.16 21 VAL D C 1
ATOM 1476 O O . VAL D 1 21 ? 72.314 31.616 107.707 1.00 49.44 21 VAL D O 1
ATOM 1480 N N . SER D 1 22 ? 71.620 29.510 108.235 1.00 52.99 22 SER D N 1
ATOM 1481 C CA . SER D 1 22 ? 71.012 29.891 109.500 1.00 55.78 22 SER D CA 1
ATOM 1482 C C . SER D 1 22 ? 71.775 29.219 110.635 1.00 57.03 22 SER D C 1
ATOM 1483 O O . SER D 1 22 ? 71.792 27.980 110.731 1.00 53.73 22 SER D O 1
ATOM 1486 N N . VAL D 1 23 ? 72.424 30.052 111.465 1.00 59.18 23 VAL D N 1
ATOM 1487 C CA . VAL D 1 23 ? 73.182 29.616 112.653 1.00 60.73 23 VAL D CA 1
ATOM 1488 C C . VAL D 1 23 ? 72.442 30.099 113.912 1.00 63.28 23 VAL D C 1
ATOM 1489 O O . VAL D 1 23 ? 72.510 31.283 114.258 1.00 64.39 23 VAL D O 1
ATOM 1491 N N . GLY D 1 24 ? 71.711 29.197 114.577 1.00 64.84 24 GLY D N 1
ATOM 1492 C CA . GLY D 1 24 ? 70.817 29.587 115.693 1.00 64.49 24 GLY D CA 1
ATOM 1493 C C . GLY D 1 24 ? 69.450 30.098 115.235 1.00 63.94 24 GLY D C 1
ATOM 1494 O O . GLY D 1 24 ? 69.342 30.983 114.365 1.00 63.57 24 GLY D O 1
ATOM 1495 N N . PHE D 1 29 ? 73.307 35.603 107.416 1.00 60.87 29 PHE D N 1
ATOM 1496 C CA . PHE D 1 29 ? 74.552 35.680 106.625 1.00 62.43 29 PHE D CA 1
ATOM 1497 C C . PHE D 1 29 ? 74.544 34.838 105.359 1.00 60.32 29 PHE D C 1
ATOM 1498 O O . PHE D 1 29 ? 74.129 33.672 105.366 1.00 60.15 29 PHE D O 1
ATOM 1506 N N . THR D 1 30 ? 75.043 35.432 104.279 1.00 60.13 30 THR D N 1
ATOM 1507 C CA . THR D 1 30 ? 75.242 34.702 103.012 1.00 59.94 30 THR D CA 1
ATOM 1508 C C . THR D 1 30 ? 76.661 34.888 102.394 1.00 56.40 30 THR D C 1
ATOM 1509 O O . THR D 1 30 ? 77.345 35.903 102.617 1.00 54.30 30 THR D O 1
ATOM 1513 N N . GLY D 1 31 ? 77.072 33.895 101.614 1.00 52.61 31 GLY D N 1
ATOM 1514 C CA . GLY D 1 31 ? 78.242 34.011 100.760 1.00 50.73 31 GLY D CA 1
ATOM 1515 C C . GLY D 1 31 ? 78.530 32.718 100.040 1.00 48.95 31 GLY D C 1
ATOM 1516 O O . GLY D 1 31 ? 77.856 31.728 100.247 1.00 48.56 31 GLY D O 1
ATOM 1517 N N . THR D 1 32 ? 79.572 32.709 99.225 1.00 49.08 32 THR D N 1
ATOM 1518 C CA . THR D 1 32 ? 79.926 31.518 98.442 1.00 48.48 32 THR D CA 1
ATOM 1519 C C . THR D 1 32 ? 80.548 30.437 99.296 1.00 47.02 32 THR D C 1
ATOM 1520 O O . THR D 1 32 ? 81.396 30.746 100.121 1.00 45.99 32 THR D O 1
ATOM 1524 N N . LEU D 1 33 ? 80.141 29.183 99.093 1.00 45.84 33 LEU D N 1
ATOM 1525 C CA . LEU D 1 33 ? 80.654 28.075 99.900 1.00 48.86 33 LEU D CA 1
ATOM 1526 C C . LEU D 1 33 ? 81.993 27.590 99.357 1.00 53.39 33 LEU D C 1
ATOM 1527 O O . LEU D 1 33 ? 82.043 26.838 98.391 1.00 55.85 33 LEU D O 1
ATOM 1532 N N . GLU D 1 34 ? 83.075 27.983 100.015 1.00 57.41 34 GLU D N 1
ATOM 1533 C CA . GLU D 1 34 ? 84.411 27.639 99.566 1.00 59.42 34 GLU D CA 1
ATOM 1534 C C . GLU D 1 34 ? 84.790 26.208 99.900 1.00 58.59 34 GLU D C 1
ATOM 1535 O O . GLU D 1 34 ? 85.407 25.536 99.096 1.00 59.41 34 GLU D O 1
ATOM 1541 N N . ASP D 1 35 ? 84.454 25.741 101.090 1.00 60.11 35 ASP D N 1
ATOM 1542 C CA . ASP D 1 35 ? 84.721 24.348 101.428 1.00 61.99 35 ASP D CA 1
ATOM 1543 C C . ASP D 1 35 ? 84.041 23.947 102.715 1.00 60.36 35 ASP D C 1
ATOM 1544 O O . ASP D 1 35 ? 83.543 24.803 103.443 1.00 58.81 35 ASP D O 1
ATOM 1549 N N . PHE D 1 36 ? 84.056 22.640 102.981 1.00 59.82 36 PHE D N 1
ATOM 1550 C CA . PHE D 1 36 ? 83.410 22.050 104.130 1.00 61.49 36 PHE D CA 1
ATOM 1551 C C . PHE D 1 36 ? 83.991 20.676 104.506 1.00 63.12 36 PHE D C 1
ATOM 1552 O O . PHE D 1 36 ? 84.582 19.993 103.680 1.00 61.81 36 PHE D O 1
ATOM 1560 N N . ASP D 1 37 ? 83.785 20.276 105.760 1.00 66.80 37 ASP D N 1
ATOM 1561 C CA . ASP D 1 37 ? 83.930 18.862 106.183 1.00 68.92 37 ASP D CA 1
ATOM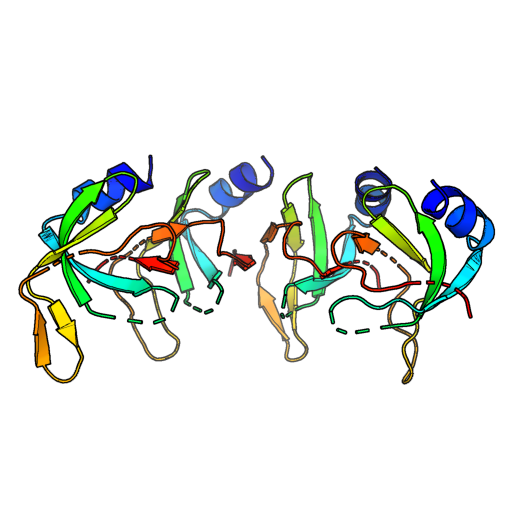 1562 C C . ASP D 1 37 ? 82.900 18.524 107.282 1.00 68.91 37 ASP D C 1
ATOM 1563 O O . ASP D 1 37 ? 82.026 19.346 107.578 1.00 67.87 37 ASP D O 1
ATOM 1568 N N . GLU D 1 38 ? 83.008 17.327 107.879 1.00 68.56 38 GLU D N 1
ATOM 1569 C CA . GLU D 1 38 ? 82.015 16.819 108.864 1.00 66.73 38 GLU D CA 1
ATOM 1570 C C . GLU D 1 38 ? 81.752 17.737 110.086 1.00 65.61 38 GLU D C 1
ATOM 1571 O O . GLU D 1 38 ? 80.715 17.605 110.755 1.00 65.32 38 GLU D O 1
ATOM 1573 N N . GLU D 1 39 ? 82.674 18.659 110.366 1.00 63.69 39 GLU D N 1
ATOM 1574 C CA . GLU D 1 39 ? 82.547 19.559 111.518 1.00 61.79 39 GLU D CA 1
ATOM 1575 C C . GLU D 1 39 ? 82.277 21.050 111.160 1.00 61.19 39 GLU D C 1
ATOM 1576 O O . GLU D 1 39 ? 81.593 21.760 111.932 1.00 60.35 39 GLU D O 1
ATOM 1578 N N . VAL D 1 40 ? 82.793 21.520 110.009 1.00 59.64 40 VAL D N 1
ATOM 1579 C CA . VAL D 1 40 ? 82.646 22.953 109.591 1.00 58.12 40 VAL D CA 1
ATOM 1580 C C . VAL D 1 40 ? 82.325 23.183 108.113 1.00 53.99 40 VAL D C 1
ATOM 1581 O O . VAL D 1 40 ? 82.502 22.296 107.277 1.00 50.75 40 VAL D O 1
ATOM 1585 N N . ILE D 1 41 ? 81.857 24.400 107.821 1.00 50.68 41 ILE D N 1
ATOM 1586 C CA . ILE D 1 41 ? 81.864 24.927 106.477 1.00 49.98 41 ILE D CA 1
ATOM 1587 C C . ILE D 1 41 ? 82.494 26.318 106.466 1.00 50.49 41 ILE D C 1
ATOM 1588 O O . ILE D 1 41 ? 82.441 27.066 107.456 1.00 47.41 41 ILE D O 1
ATOM 1593 N N . LEU D 1 42 ? 83.068 26.658 105.315 1.00 50.75 42 LEU D N 1
ATOM 1594 C CA . LEU D 1 42 ? 83.803 27.886 105.154 1.00 51.60 42 LEU D CA 1
ATOM 1595 C C . LEU D 1 42 ? 83.215 28.659 103.998 1.00 50.36 42 LEU D C 1
ATOM 1596 O O . LEU D 1 42 ? 82.940 28.086 102.962 1.00 51.73 42 LEU D O 1
ATOM 1601 N N . LEU D 1 43 ? 83.045 29.958 104.179 1.00 49.53 43 LEU D N 1
ATOM 1602 C CA . LEU D 1 43 ? 82.400 30.803 103.193 1.00 51.59 43 LEU D CA 1
ATOM 1603 C C . LEU D 1 43 ? 83.351 31.877 102.698 1.00 52.75 43 LEU D C 1
ATOM 1604 O O . LEU D 1 43 ? 84.108 32.414 103.465 1.00 52.53 43 LEU D O 1
ATOM 1609 N N . LYS D 1 44 ? 83.289 32.200 101.413 1.00 55.99 44 LYS D N 1
ATOM 1610 C CA . LYS D 1 44 ? 84.028 33.330 100.856 1.00 56.21 44 LYS D CA 1
ATOM 1611 C C . LYS D 1 44 ? 83.063 34.488 100.607 1.00 57.40 44 LYS D C 1
ATOM 1612 O O . LYS D 1 44 ? 81.847 34.312 100.596 1.00 57.50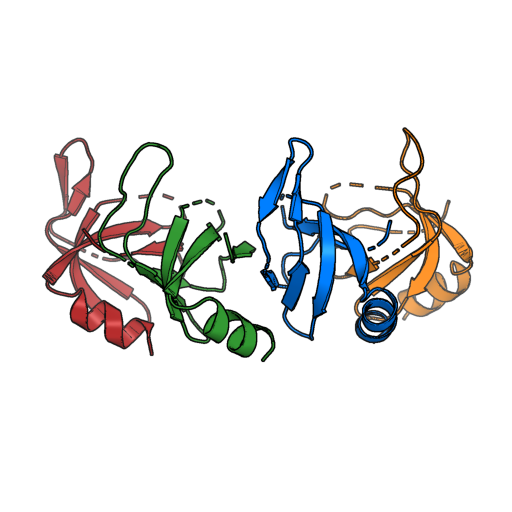 44 LYS D O 1
ATOM 1614 N N . ASP D 1 45 ? 83.598 35.681 100.423 1.00 60.45 45 ASP D N 1
ATOM 1615 C CA . ASP D 1 45 ? 82.784 36.830 99.977 1.00 64.47 45 ASP D CA 1
ATOM 1616 C C . ASP D 1 45 ? 81.478 37.041 100.782 1.00 63.60 45 ASP D C 1
ATOM 1617 O O . ASP D 1 45 ? 80.410 37.160 100.201 1.00 64.81 45 ASP D O 1
ATOM 1622 N N . VAL D 1 46 ? 81.569 37.111 102.108 1.00 62.41 46 VAL D N 1
ATOM 1623 C CA . VAL D 1 46 ? 80.372 37.105 102.946 1.00 60.19 46 VAL D CA 1
ATOM 1624 C C . VAL D 1 46 ? 79.727 38.472 103.005 1.00 60.72 46 VAL D C 1
ATOM 1625 O O . VAL D 1 46 ? 80.393 39.452 103.301 1.00 60.14 46 VAL D O 1
ATOM 1629 N N . VAL D 1 47 ? 78.418 38.517 102.717 1.00 62.12 47 VAL D N 1
ATOM 1630 C CA . VAL D 1 47 ? 77.627 39.761 102.742 1.00 61.67 47 VAL D CA 1
ATOM 1631 C C . VAL D 1 47 ? 76.428 39.651 103.704 1.00 62.44 47 VAL D C 1
ATOM 1632 O O . VAL D 1 47 ? 75.933 38.549 104.020 1.00 59.87 47 VAL D O 1
ATOM 1634 N N . ASP D 1 48 ? 76.019 40.811 104.204 1.00 64.06 48 ASP D N 1
ATOM 1635 C CA . ASP D 1 48 ? 74.734 40.996 104.860 1.00 65.68 48 ASP D CA 1
ATOM 1636 C C . ASP D 1 48 ? 73.953 41.911 103.918 1.00 66.95 48 ASP D C 1
ATOM 1637 O O . ASP D 1 48 ? 74.501 42.369 102.902 1.00 67.74 48 ASP D O 1
ATOM 1639 N N . VAL D 1 49 ? 72.690 42.187 104.243 1.00 68.23 49 VAL D N 1
ATOM 1640 C CA . VAL D 1 49 ? 71.836 43.045 103.393 1.00 68.69 49 VAL D CA 1
ATOM 1641 C C . VAL D 1 49 ? 72.388 44.465 103.240 1.00 68.44 49 VAL D C 1
ATOM 1642 O O . VAL D 1 49 ? 72.002 45.167 102.303 1.00 70.31 49 VAL D O 1
ATOM 1644 N N . ILE D 1 50 ? 73.275 44.885 104.152 1.00 66.54 50 ILE D N 1
ATOM 1645 C CA . ILE D 1 50 ? 73.808 46.255 104.162 1.00 65.46 50 ILE D CA 1
ATOM 1646 C C . ILE D 1 50 ? 75.122 46.377 103.400 1.00 63.62 50 ILE D C 1
ATOM 1647 O O . ILE D 1 50 ? 75.439 47.434 102.851 1.00 62.34 50 ILE D O 1
ATOM 1652 N N . GLY D 1 51 ? 75.890 45.299 103.379 1.00 62.67 51 GLY D N 1
ATOM 1653 C CA . GLY D 1 51 ? 77.129 45.291 102.638 1.00 62.98 51 GLY D CA 1
ATOM 1654 C C . GLY D 1 51 ? 77.941 44.047 102.865 1.00 63.53 51 GLY D C 1
ATOM 1655 O O . GLY D 1 51 ? 77.441 43.038 103.380 1.00 62.75 51 GLY D O 1
ATOM 1656 N N . ASN D 1 52 ? 79.204 44.126 102.458 1.00 65.11 52 ASN D N 1
ATOM 1657 C CA . ASN D 1 52 ? 80.151 43.037 102.658 1.00 65.50 52 ASN D CA 1
ATOM 1658 C C . ASN D 1 52 ? 80.437 42.938 104.149 1.00 64.11 52 ASN D C 1
ATOM 1659 O O . ASN D 1 52 ? 80.292 43.925 104.884 1.00 61.68 52 ASN D O 1
ATOM 1661 N N . ARG D 1 53 ? 80.800 41.738 104.595 1.00 63.68 53 ARG D N 1
ATOM 1662 C CA . ARG D 1 53 ? 81.138 41.512 106.000 1.00 63.63 53 ARG D CA 1
ATOM 1663 C C . ARG D 1 53 ? 82.525 40.918 106.251 1.00 63.93 53 ARG D C 1
ATOM 1664 O O . ARG D 1 53 ? 83.106 41.211 107.284 1.00 69.02 53 ARG D O 1
ATOM 1672 N N . GLY D 1 54 ? 83.070 40.096 105.361 1.00 61.58 54 GLY D N 1
ATOM 1673 C CA . GLY D 1 54 ? 84.365 39.496 105.650 1.00 60.08 54 GLY D CA 1
ATOM 1674 C C . GLY D 1 54 ? 84.855 38.545 104.595 1.00 60.40 54 GLY D C 1
ATOM 1675 O O . GLY D 1 54 ? 84.079 37.776 104.031 1.00 58.65 54 GLY D O 1
ATOM 1676 N N . LYS D 1 55 ? 86.161 38.594 104.338 1.00 60.99 55 LYS D N 1
ATOM 1677 C CA . LYS D 1 55 ? 86.760 37.799 103.279 1.00 61.17 55 LYS D CA 1
ATOM 1678 C C . LYS D 1 55 ? 86.276 36.365 103.435 1.00 60.62 55 LYS D C 1
ATOM 1679 O O . LYS D 1 55 ? 85.820 35.757 102.478 1.00 62.16 55 LYS D O 1
ATOM 1682 N N . GLN D 1 56 ? 86.338 35.843 104.653 1.00 61.28 56 GLN D N 1
ATOM 1683 C CA . GLN D 1 56 ? 85.942 34.462 104.905 1.00 63.12 56 GLN D CA 1
ATOM 1684 C C . GLN D 1 56 ? 85.128 34.328 106.199 1.00 64.67 56 GLN D C 1
ATOM 1685 O O . GLN D 1 56 ? 84.943 35.302 106.938 1.00 62.78 56 GLN D O 1
ATOM 1699 N N . LEU D 1 58 ? 84.100 31.008 109.142 1.00 60.10 58 LEU D N 1
ATOM 1700 C CA . LEU D 1 58 ? 83.961 29.637 109.592 1.00 57.60 58 LEU D CA 1
ATOM 1701 C C . LEU D 1 58 ? 82.705 29.504 110.432 1.00 55.06 58 LEU D C 1
ATOM 1702 O O . LEU D 1 58 ? 82.330 30.400 111.166 1.00 53.86 58 LEU D O 1
ATOM 1707 N N . ILE D 1 59 ? 82.059 28.363 110.305 1.00 53.91 59 ILE D N 1
ATOM 1708 C CA . ILE D 1 59 ? 80.801 28.092 110.975 1.00 52.54 59 ILE D CA 1
ATOM 1709 C C . ILE D 1 59 ? 80.752 26.600 111.172 1.00 51.63 59 ILE D C 1
ATOM 1710 O O . ILE D 1 59 ? 81.001 25.861 110.224 1.00 49.76 59 ILE D O 1
ATOM 1715 N N . GLY D 1 60 ? 80.462 26.155 112.390 1.00 51.89 60 GLY D N 1
ATOM 1716 C CA . GLY D 1 60 ? 80.389 24.725 112.680 1.00 53.70 60 GLY D CA 1
ATOM 1717 C C . GLY D 1 60 ? 78.992 24.198 112.409 1.00 54.98 60 GLY D C 1
ATOM 1718 O O . GLY D 1 60 ? 78.022 24.899 112.638 1.00 53.61 60 GLY D O 1
ATOM 1719 N N . LEU D 1 61 ? 78.898 22.962 111.927 1.00 57.56 61 LEU D N 1
ATOM 1720 C CA . LEU D 1 61 ? 77.609 22.344 111.566 1.00 59.71 61 LEU D CA 1
ATOM 1721 C C . LEU D 1 61 ? 76.686 22.148 112.755 1.00 60.78 61 LEU D C 1
ATOM 1722 O O . LEU D 1 61 ? 75.454 22.136 112.587 1.00 62.79 61 LEU D O 1
ATOM 1727 N N . GLU D 1 62 ? 77.285 21.959 113.938 1.00 61.06 62 GLU D N 1
ATOM 1728 C CA . GLU D 1 62 ? 76.562 21.876 115.205 1.00 59.28 62 GLU D CA 1
ATOM 1729 C C . GLU D 1 62 ? 75.520 22.985 115.284 1.00 58.79 62 GLU D C 1
ATOM 1730 O O . GLU D 1 62 ? 74.329 22.700 115.366 1.00 61.60 62 GLU D O 1
ATOM 1732 N N . ASP D 1 63 ? 75.966 24.240 115.208 1.00 56.95 63 ASP D N 1
ATOM 1733 C CA . ASP D 1 63 ? 75.077 25.406 115.378 1.00 56.19 63 ASP D CA 1
ATOM 1734 C C . ASP D 1 63 ? 74.300 25.872 114.101 1.00 56.01 63 ASP D C 1
ATOM 1735 O O . ASP D 1 63 ? 73.730 26.973 114.094 1.00 55.44 63 ASP D O 1
ATOM 1737 N N . ILE D 1 64 ? 74.267 25.039 113.048 1.00 56.31 64 ILE D N 1
ATOM 1738 C CA . ILE D 1 64 ? 73.585 25.371 111.768 1.00 56.42 64 ILE D CA 1
ATOM 1739 C C . ILE D 1 64 ? 72.217 24.698 111.624 1.00 54.87 64 ILE D C 1
ATOM 1740 O O . ILE D 1 64 ? 72.121 23.476 111.560 1.00 53.63 64 ILE D O 1
ATOM 1744 N N . ASN D 1 65 ? 71.185 25.524 111.512 1.00 54.56 65 ASN D N 1
ATOM 1745 C CA . ASN D 1 65 ? 69.801 25.075 111.382 1.00 55.82 65 ASN D CA 1
ATOM 1746 C C . ASN D 1 65 ? 69.513 24.538 109.942 1.00 56.01 65 ASN D C 1
ATOM 1747 O O . ASN D 1 65 ? 69.152 23.352 109.725 1.00 52.86 65 ASN D O 1
ATOM 1752 N N . TRP D 1 66 ? 69.678 25.421 108.954 1.00 55.06 66 TRP D N 1
ATOM 1753 C CA . TRP D 1 66 ? 69.557 25.016 107.563 1.00 52.51 66 TRP D CA 1
ATOM 1754 C C . TRP D 1 66 ? 70.523 25.736 106.654 1.00 53.48 66 TRP D C 1
ATOM 1755 O O . TRP D 1 66 ? 70.988 26.848 106.969 1.00 51.69 66 TRP D O 1
ATOM 1766 N N . ILE D 1 67 ? 70.812 25.078 105.524 1.00 56.66 67 ILE D N 1
ATOM 1767 C CA . ILE D 1 67 ? 71.578 25.682 104.436 1.00 58.76 67 ILE D CA 1
ATOM 1768 C C . ILE D 1 67 ? 70.789 25.645 103.157 1.00 61.76 67 ILE D C 1
ATOM 1769 O O . ILE D 1 67 ? 70.113 24.670 102.824 1.00 60.47 67 ILE D O 1
ATOM 1782 N N . LEU D 1 69 ? 70.730 26.930 98.993 1.00 65.88 69 LEU D N 1
ATOM 1783 C CA . LEU D 1 69 ? 71.415 27.301 97.771 1.00 62.40 69 LEU D CA 1
ATOM 1784 C C . LEU D 1 69 ? 70.681 28.414 97.062 1.00 59.78 69 LEU D C 1
ATOM 1785 O O . LEU D 1 69 ? 69.467 28.442 97.047 1.00 61.03 69 LEU D O 1
ATOM 1790 N N . LEU D 1 70 ? 71.425 29.336 96.475 1.00 58.31 70 LEU D N 1
ATOM 1791 C CA . LEU D 1 70 ? 70.839 30.432 95.728 1.00 58.36 70 LEU D CA 1
ATOM 1792 C C . LEU D 1 70 ? 71.150 30.364 94.210 1.00 58.02 70 LEU D C 1
ATOM 1793 O O . LEU D 1 70 ? 72.293 30.513 93.760 1.00 57.33 70 LEU D O 1
#

Secondary structure (DSSP, 8-state):
-HHHHHHHHHTTSEEE-EE--EEEEEEE-SSEEEEEEEEETTEEEE---EEGGGEEE---/-HHHHHHHHHTTSEEE-EE--EEEEEEE-SSEEEEEEEE-SSSEEE---EESTTEEE---/-HHHHHHHHHTTSEEE-EE--EEEEEEE-SSEEEEEEEE-SSSEEE---EEGGGEEE---/-HHHHHHHHHTTSEEE-EE--EEEEEEE-SSEEEEEEEE-SSSEEE---EESTTEEE---

Nearest PDB structures (foldseek):
  1ycy-assembly2_A-2  TM=9.922E-01  e=6.188E-11  Pyrococcus furiosus
  6y3z-assembly1_C  TM=8.289E-01  e=8.991E-03  Saccharomyces cerevisiae S288C
  6ah0-assembly1_s  TM=7.750E-01  e=1.825E-02  Homo sapiens
  4m7a-assembly1_N  TM=7.628E-01  e=3.951E-02  Saccharomyces cerevisiae S288C
  5xjq-assembly1_G  TM=8.417E-01  e=2.246E-01  Homo sapiens